Protein AF-A0A922HRQ8-F1 (afdb_monomer_lite)

Structure (mmCIF, N/CA/C/O backbone):
data_AF-A0A922HRQ8-F1
#
_entry.id   AF-A0A922HRQ8-F1
#
loop_
_atom_site.group_PDB
_atom_site.id
_atom_site.type_symbol
_atom_site.label_atom_id
_atom_site.label_alt_id
_atom_site.label_comp_id
_atom_site.label_asym_id
_atom_site.label_entity_id
_atom_site.label_seq_id
_atom_site.pdbx_PDB_ins_code
_atom_site.Cartn_x
_atom_site.Cartn_y
_atom_site.Cartn_z
_atom_site.occupancy
_atom_site.B_iso_or_equiv
_atom_site.auth_seq_id
_atom_site.auth_comp_id
_atom_site.auth_asym_id
_atom_site.auth_atom_id
_atom_site.pdbx_PDB_model_num
ATOM 1 N N . MET A 1 1 ? 26.103 -4.245 -7.113 1.00 35.62 1 MET A N 1
ATOM 2 C CA . MET A 1 1 ? 25.474 -4.412 -5.785 1.00 35.62 1 MET A CA 1
ATOM 3 C C . MET A 1 1 ? 24.364 -5.436 -5.891 1.00 35.62 1 MET A C 1
ATOM 5 O O . MET A 1 1 ? 23.377 -5.202 -6.577 1.00 35.62 1 MET A O 1
ATOM 9 N N . THR A 1 2 ? 24.599 -6.601 -5.305 1.00 35.34 2 THR A N 1
ATOM 10 C CA . THR A 1 2 ? 23.747 -7.790 -5.355 1.00 35.34 2 THR A CA 1
ATOM 11 C C . THR A 1 2 ? 22.536 -7.598 -4.437 1.00 35.34 2 THR A C 1
ATOM 13 O O . THR A 1 2 ? 22.662 -7.021 -3.360 1.00 35.34 2 THR A O 1
ATOM 16 N N . TYR A 1 3 ? 21.356 -8.037 -4.872 1.00 50.25 3 TYR A N 1
ATOM 17 C CA . TYR A 1 3 ? 20.099 -7.965 -4.121 1.00 50.25 3 TYR A CA 1
ATOM 18 C C . TYR A 1 3 ? 20.108 -9.011 -2.990 1.00 50.25 3 TYR A C 1
ATOM 20 O O . TYR A 1 3 ? 19.487 -10.060 -3.116 1.00 50.25 3 TYR A O 1
ATOM 28 N N . ILE A 1 4 ? 20.836 -8.720 -1.904 1.00 49.25 4 ILE A N 1
ATOM 29 C CA . ILE A 1 4 ? 21.135 -9.642 -0.785 1.00 49.25 4 ILE A CA 1
ATOM 30 C C . ILE A 1 4 ? 19.875 -10.317 -0.214 1.00 49.25 4 ILE A C 1
ATOM 32 O O . ILE A 1 4 ? 19.920 -11.474 0.187 1.00 49.25 4 ILE A O 1
ATOM 36 N N . ILE A 1 5 ? 18.736 -9.620 -0.196 1.00 50.91 5 ILE A N 1
ATOM 37 C CA . ILE A 1 5 ? 17.497 -10.143 0.400 1.00 50.91 5 ILE A CA 1
ATOM 38 C C . ILE A 1 5 ? 16.882 -11.252 -0.468 1.00 50.91 5 ILE A C 1
ATOM 40 O O . ILE A 1 5 ? 16.512 -12.296 0.059 1.00 50.91 5 ILE A O 1
ATOM 44 N N . LEU A 1 6 ? 16.842 -11.073 -1.796 1.00 55.53 6 LEU A N 1
ATOM 45 C CA . LEU A 1 6 ? 16.234 -12.058 -2.695 1.00 55.53 6 LEU A CA 1
ATOM 46 C C . LEU A 1 6 ? 17.122 -13.299 -2.834 1.00 55.53 6 LEU A C 1
ATOM 48 O O . LEU A 1 6 ? 16.604 -14.409 -2.828 1.00 55.53 6 LEU A O 1
ATOM 52 N N . SER A 1 7 ? 18.447 -13.115 -2.939 1.00 59.50 7 SER A N 1
ATOM 53 C CA . SER A 1 7 ? 19.380 -14.245 -2.986 1.00 59.50 7 SER A CA 1
ATOM 54 C C . SER A 1 7 ? 19.262 -15.081 -1.719 1.00 59.50 7 SER A C 1
ATOM 56 O O . SER A 1 7 ? 19.005 -16.269 -1.816 1.00 59.50 7 SER A O 1
ATOM 58 N N . ASN A 1 8 ? 19.291 -14.453 -0.539 1.00 67.19 8 ASN A N 1
ATOM 59 C CA . ASN A 1 8 ? 19.219 -15.189 0.721 1.00 67.19 8 ASN A CA 1
ATOM 60 C C . ASN A 1 8 ? 17.881 -15.920 0.904 1.00 67.19 8 ASN A C 1
ATOM 62 O O . ASN A 1 8 ? 17.870 -17.049 1.384 1.00 67.19 8 ASN A O 1
ATOM 66 N N . GLU A 1 9 ? 16.754 -15.305 0.529 1.00 73.38 9 GLU A N 1
ATOM 67 C CA . GLU A 1 9 ? 15.438 -15.939 0.676 1.00 73.38 9 GLU A CA 1
ATOM 68 C C . GLU A 1 9 ? 15.231 -17.071 -0.344 1.00 73.38 9 GLU A C 1
ATOM 70 O O . GLU A 1 9 ? 14.741 -18.140 0.014 1.00 73.38 9 GLU A O 1
ATOM 75 N N . ILE A 1 10 ? 15.688 -16.902 -1.589 1.00 75.44 10 ILE A N 1
ATOM 76 C CA . ILE A 1 10 ? 15.664 -17.972 -2.600 1.00 75.44 10 ILE A CA 1
ATOM 77 C C . ILE A 1 10 ? 16.608 -19.108 -2.225 1.00 75.44 10 ILE A C 1
ATOM 79 O O . ILE A 1 10 ? 16.240 -20.270 -2.384 1.00 75.44 10 ILE A O 1
ATOM 83 N N . ASP A 1 11 ? 17.799 -18.795 -1.725 1.00 78.88 11 ASP A N 1
ATOM 84 C CA . ASP A 1 11 ? 18.761 -19.797 -1.283 1.00 78.88 11 ASP A CA 1
ATOM 85 C C . ASP A 1 11 ? 18.172 -20.602 -0.125 1.00 78.88 11 ASP A C 1
ATOM 87 O O . ASP A 1 11 ? 18.248 -21.829 -0.136 1.00 78.88 11 ASP A O 1
ATOM 91 N N . GLN A 1 12 ? 17.484 -19.957 0.823 1.00 81.44 12 GLN A N 1
ATOM 92 C CA . GLN A 1 12 ? 16.773 -20.651 1.900 1.00 81.44 12 GLN A CA 1
ATOM 93 C C . GLN A 1 12 ? 15.634 -21.537 1.382 1.00 81.44 12 GLN A C 1
ATOM 95 O O . GLN A 1 12 ? 15.524 -22.681 1.819 1.00 81.44 12 GLN A O 1
ATOM 100 N N . ILE A 1 13 ? 14.841 -21.070 0.413 1.00 82.50 13 ILE A N 1
ATOM 101 C CA . ILE A 1 13 ? 13.776 -21.873 -0.214 1.00 82.50 13 ILE A CA 1
ATOM 102 C C . ILE A 1 13 ? 14.359 -23.080 -0.968 1.00 82.50 13 ILE A C 1
ATOM 104 O O . ILE A 1 13 ? 13.821 -24.183 -0.886 1.00 82.50 13 ILE A O 1
ATOM 108 N N . LYS A 1 14 ? 15.470 -22.899 -1.692 1.00 80.69 14 LYS A N 1
ATOM 109 C CA . LYS A 1 14 ? 16.120 -23.968 -2.467 1.00 80.69 14 LYS A CA 1
ATOM 110 C C . LYS A 1 14 ? 16.814 -25.000 -1.579 1.00 80.69 14 LYS A C 1
ATOM 112 O O . LYS A 1 14 ? 16.805 -26.184 -1.905 1.00 80.69 14 LYS A O 1
ATOM 117 N N . THR A 1 15 ? 17.434 -24.562 -0.484 1.00 85.44 15 THR A N 1
ATOM 118 C CA . THR A 1 15 ? 18.263 -25.423 0.377 1.00 85.44 15 THR A CA 1
ATOM 119 C C . THR A 1 15 ? 17.481 -26.085 1.508 1.00 85.44 15 THR A C 1
ATOM 121 O O . THR A 1 15 ? 17.842 -27.182 1.929 1.00 85.44 15 THR A O 1
ATOM 124 N N . ASN A 1 16 ? 16.395 -25.472 1.987 1.00 84.62 16 ASN A N 1
ATOM 125 C CA . ASN A 1 16 ? 15.622 -25.974 3.118 1.00 84.62 16 ASN A CA 1
ATOM 126 C C . ASN A 1 16 ? 14.142 -26.168 2.754 1.00 84.62 16 ASN A C 1
ATOM 128 O O . ASN A 1 16 ? 13.349 -25.230 2.773 1.00 84.62 16 ASN A O 1
ATOM 132 N N . LYS A 1 17 ? 13.738 -27.428 2.537 1.00 77.94 17 LYS A N 1
ATOM 133 C CA . LYS A 1 17 ? 12.347 -27.811 2.218 1.00 77.94 17 LYS A CA 1
ATOM 134 C C . LYS A 1 17 ? 11.321 -27.467 3.309 1.00 77.94 17 LYS A C 1
ATOM 136 O O . LYS A 1 17 ? 10.128 -27.480 3.033 1.00 77.94 17 LYS A O 1
ATOM 141 N N . GLN A 1 18 ? 11.758 -27.212 4.543 1.00 83.06 18 GLN A N 1
ATOM 142 C CA . GLN A 1 18 ? 10.882 -26.817 5.653 1.00 83.06 18 GLN A CA 1
ATOM 143 C C . GLN A 1 18 ? 10.828 -25.298 5.857 1.00 83.06 18 GLN A C 1
ATOM 145 O O . GLN A 1 18 ? 10.071 -24.822 6.706 1.00 83.06 18 GLN A O 1
ATOM 150 N N . TYR A 1 19 ? 11.621 -24.530 5.106 1.00 82.38 19 TYR A N 1
ATOM 151 C CA . TYR A 1 19 ? 11.622 -23.082 5.210 1.00 82.38 19 TYR A CA 1
ATOM 152 C C . TYR A 1 19 ? 10.271 -22.513 4.773 1.00 82.38 19 TYR A C 1
ATOM 154 O O . TYR A 1 19 ? 9.808 -22.735 3.657 1.00 82.38 19 TYR A O 1
ATOM 162 N N . LYS A 1 20 ? 9.640 -21.749 5.667 1.00 81.19 20 LYS A N 1
ATOM 163 C CA . LYS A 1 20 ? 8.420 -20.999 5.372 1.00 81.19 20 LYS A CA 1
ATOM 164 C C . LYS A 1 20 ? 8.784 -19.530 5.250 1.00 81.19 20 LYS A C 1
ATOM 166 O O . LYS A 1 20 ? 9.091 -18.894 6.258 1.00 81.19 20 LYS A O 1
ATOM 171 N N . SER A 1 21 ? 8.721 -19.000 4.030 1.00 81.50 21 SER A N 1
ATOM 172 C CA . SER A 1 21 ? 8.959 -17.579 3.795 1.00 81.50 21 SER A CA 1
ATOM 173 C C . SER A 1 21 ? 8.006 -16.735 4.652 1.00 81.50 21 SER A C 1
ATOM 175 O O . SER A 1 21 ? 6.788 -16.966 4.636 1.00 81.50 21 SER A O 1
ATOM 177 N N . PRO A 1 22 ? 8.516 -15.711 5.357 1.00 79.44 22 PRO A N 1
ATOM 178 C CA . PRO A 1 22 ? 7.680 -14.773 6.099 1.00 79.44 22 PRO A CA 1
ATOM 179 C C . PRO A 1 22 ? 6.711 -13.983 5.205 1.00 79.44 22 PRO A C 1
ATOM 181 O O . PRO A 1 22 ? 5.768 -13.377 5.708 1.00 79.44 22 PRO A O 1
ATOM 184 N N . PHE A 1 23 ? 6.917 -13.999 3.888 1.00 81.19 23 PHE A N 1
ATOM 185 C CA . PHE A 1 23 ? 6.111 -13.279 2.908 1.00 81.19 23 PHE A CA 1
ATOM 186 C C . PHE A 1 23 ? 5.248 -14.189 2.029 1.00 81.19 23 PHE A C 1
ATOM 188 O O . PHE A 1 23 ? 4.575 -13.694 1.124 1.00 81.19 23 PHE A O 1
ATOM 195 N N . GLY A 1 24 ? 5.243 -15.497 2.303 1.00 79.38 24 GLY A N 1
ATOM 196 C CA . GLY A 1 24 ? 4.478 -16.480 1.533 1.00 79.38 24 GLY A CA 1
ATOM 197 C C . GLY A 1 24 ? 5.100 -16.827 0.178 1.00 79.38 24 GLY A C 1
ATOM 198 O O . GLY A 1 24 ? 4.380 -17.207 -0.737 1.00 79.38 24 GLY A O 1
ATOM 199 N N . ILE A 1 25 ? 6.416 -16.663 0.024 1.00 81.69 25 ILE A N 1
ATOM 200 C CA . ILE A 1 25 ? 7.145 -17.119 -1.164 1.00 81.69 25 ILE A CA 1
ATOM 201 C C . ILE A 1 25 ? 7.440 -18.612 -1.008 1.00 81.69 25 ILE A C 1
ATOM 203 O O . ILE A 1 25 ? 8.157 -19.016 -0.096 1.00 81.69 25 ILE A O 1
ATOM 207 N N . GLU A 1 26 ? 6.877 -19.427 -1.895 1.00 82.56 26 GLU A N 1
ATOM 208 C CA . GLU A 1 26 ? 6.983 -20.892 -1.818 1.00 82.56 26 GLU A CA 1
ATOM 209 C C . GLU A 1 26 ? 7.986 -21.474 -2.818 1.00 82.56 26 GLU A C 1
ATOM 211 O O . GLU A 1 26 ? 8.538 -22.547 -2.592 1.00 82.56 26 GLU A O 1
ATOM 216 N N . PHE A 1 27 ? 8.243 -20.770 -3.920 1.00 80.94 27 PHE A N 1
ATOM 217 C CA . PHE A 1 27 ? 9.102 -21.249 -4.994 1.00 80.94 27 PHE A CA 1
ATOM 218 C C . PHE A 1 27 ? 9.912 -20.110 -5.624 1.00 80.94 27 PHE A C 1
ATOM 220 O O . PHE A 1 27 ? 9.464 -18.958 -5.649 1.00 80.94 27 PHE A O 1
ATOM 227 N N . PRO A 1 28 ? 11.115 -20.414 -6.145 1.00 78.50 28 PRO A N 1
ATOM 228 C CA . PRO A 1 28 ? 11.889 -19.466 -6.931 1.00 78.50 28 PRO A CA 1
ATOM 229 C C . PRO A 1 28 ? 11.133 -19.052 -8.200 1.00 78.50 28 PRO A C 1
ATOM 231 O O . PRO A 1 28 ? 10.380 -19.828 -8.785 1.00 78.50 28 PRO A O 1
ATOM 234 N N . SER A 1 29 ? 11.355 -17.816 -8.648 1.00 77.12 29 SER A N 1
ATOM 235 C CA . SER A 1 29 ? 10.775 -17.333 -9.902 1.00 77.12 29 SER A CA 1
ATOM 236 C C . SER A 1 29 ? 11.374 -18.076 -11.109 1.00 77.12 29 SER A C 1
ATOM 238 O O . SER A 1 29 ? 12.602 -18.148 -11.193 1.00 77.12 29 SER A O 1
ATOM 240 N N . PRO A 1 30 ? 10.565 -18.519 -12.094 1.00 77.75 30 PRO A N 1
ATOM 241 C CA . PRO A 1 30 ? 11.073 -19.124 -13.332 1.00 77.75 30 PRO A CA 1
ATOM 242 C C . PRO A 1 30 ? 12.014 -18.206 -14.130 1.00 77.75 30 PRO A C 1
ATOM 244 O O . PRO A 1 30 ? 12.866 -18.672 -14.877 1.00 77.75 30 PRO A O 1
ATOM 247 N N . PHE A 1 31 ? 11.906 -16.884 -13.952 1.00 74.56 31 PHE A N 1
ATOM 248 C CA . PHE A 1 31 ? 12.791 -15.916 -14.608 1.00 74.56 31 PHE A CA 1
ATOM 249 C C . PHE A 1 31 ? 14.254 -16.021 -14.156 1.00 74.56 31 PHE A C 1
ATOM 251 O O . PHE A 1 31 ? 15.143 -15.551 -14.865 1.00 74.56 31 PHE A O 1
ATOM 258 N N . LEU A 1 32 ? 14.517 -16.645 -13.002 1.00 74.38 32 LEU A N 1
ATOM 259 C CA . LEU A 1 32 ? 15.879 -16.884 -12.525 1.00 74.38 32 LEU A CA 1
ATOM 260 C C . LEU A 1 32 ? 16.625 -17.862 -13.435 1.00 74.38 32 LEU A C 1
ATOM 262 O O . LEU A 1 32 ? 17.806 -17.649 -13.694 1.00 74.38 32 LEU A O 1
ATOM 266 N N . ASP A 1 33 ? 15.931 -18.873 -13.961 1.00 76.25 33 ASP A N 1
ATOM 267 C CA . ASP A 1 33 ? 16.514 -19.871 -14.867 1.00 76.25 33 ASP A CA 1
ATOM 268 C C . ASP A 1 33 ? 16.867 -19.255 -16.230 1.00 76.25 33 ASP A C 1
ATOM 270 O O . ASP A 1 33 ? 17.769 -19.718 -16.920 1.00 76.25 33 ASP A O 1
ATOM 274 N N . LEU A 1 34 ? 16.207 -18.147 -16.585 1.00 78.06 34 LEU A N 1
ATOM 275 C CA . LEU A 1 34 ? 16.490 -17.354 -17.783 1.00 78.06 34 LEU A CA 1
ATOM 276 C C . LEU A 1 34 ? 17.629 -16.338 -17.583 1.00 78.06 34 LEU A C 1
ATOM 278 O O . LEU A 1 34 ? 17.903 -15.540 -18.476 1.00 78.06 34 LEU A O 1
ATOM 282 N N . GLY A 1 35 ? 18.257 -16.293 -16.401 1.00 72.75 35 GLY A N 1
ATOM 283 C CA . GLY A 1 35 ? 19.261 -15.276 -16.062 1.00 72.75 35 GLY A CA 1
ATOM 284 C C . GLY A 1 35 ? 18.698 -13.848 -16.019 1.00 72.75 35 GLY A C 1
ATOM 285 O O . GLY A 1 35 ? 19.452 -12.873 -16.009 1.00 72.75 35 GLY A O 1
ATOM 286 N N . MET A 1 36 ? 17.369 -13.702 -15.997 1.00 69.75 36 MET A N 1
ATOM 287 C CA . MET A 1 36 ? 16.696 -12.413 -16.040 1.00 69.75 36 MET A CA 1
ATOM 288 C C . MET A 1 36 ? 16.486 -11.867 -14.631 1.00 69.75 36 MET A C 1
ATOM 290 O O . MET A 1 36 ? 15.878 -12.493 -13.763 1.00 69.75 36 MET A O 1
ATOM 294 N N . ASN A 1 37 ? 16.941 -10.635 -14.405 1.00 69.19 37 ASN A N 1
ATOM 295 C CA . ASN A 1 37 ? 16.664 -9.940 -13.157 1.00 69.19 37 ASN A CA 1
ATOM 296 C C . ASN A 1 37 ? 15.291 -9.261 -13.229 1.00 69.19 37 ASN A C 1
ATOM 298 O O . ASN A 1 37 ? 15.168 -8.187 -13.818 1.00 69.19 37 ASN A O 1
ATOM 302 N N . ILE A 1 38 ? 14.289 -9.855 -12.574 1.00 69.44 38 ILE A N 1
ATOM 303 C CA . ILE A 1 38 ? 12.900 -9.364 -12.549 1.00 69.44 38 ILE A CA 1
ATOM 304 C C . ILE A 1 38 ? 12.758 -7.903 -12.099 1.00 69.44 38 ILE A C 1
ATOM 306 O O . ILE A 1 38 ? 11.877 -7.196 -12.575 1.00 69.44 38 ILE A O 1
ATOM 310 N N . PHE A 1 39 ? 13.668 -7.413 -11.256 1.00 68.50 39 PHE A N 1
ATOM 311 C CA . PHE A 1 39 ? 13.666 -6.036 -10.755 1.00 68.50 39 PHE A CA 1
ATOM 312 C C . PHE A 1 39 ? 14.160 -5.010 -11.781 1.00 68.50 39 PHE A C 1
ATOM 314 O O . PHE A 1 39 ? 13.995 -3.804 -11.593 1.00 68.50 39 PHE A O 1
ATOM 321 N N . LYS A 1 40 ? 14.778 -5.484 -12.866 1.00 70.38 40 LYS A N 1
ATOM 322 C CA . LYS A 1 40 ? 15.309 -4.661 -13.957 1.00 70.38 40 LYS A CA 1
ATOM 323 C C . LYS A 1 40 ? 14.469 -4.729 -15.234 1.00 70.38 40 LYS A C 1
ATOM 325 O O . LYS A 1 40 ? 14.741 -3.961 -16.148 1.00 70.38 40 LYS A O 1
ATOM 330 N N . ILE A 1 41 ? 13.486 -5.632 -15.316 1.00 72.44 41 ILE A N 1
ATOM 331 C CA . ILE A 1 41 ? 12.631 -5.782 -16.509 1.00 72.44 41 ILE A CA 1
ATOM 332 C C . ILE A 1 41 ? 11.673 -4.595 -16.627 1.00 72.44 41 ILE A C 1
ATOM 334 O O . ILE A 1 41 ? 11.466 -4.056 -17.711 1.00 72.44 41 ILE A O 1
ATOM 338 N N . SER A 1 42 ? 11.090 -4.185 -15.504 1.00 73.94 42 SER A N 1
ATOM 339 C CA . SER A 1 42 ? 10.155 -3.070 -15.438 1.00 73.94 42 SER A CA 1
ATOM 340 C C . SER A 1 42 ? 10.343 -2.294 -14.141 1.00 73.94 42 SER A C 1
ATOM 342 O O . SER A 1 42 ? 10.671 -2.894 -13.111 1.00 73.94 42 SER A O 1
ATOM 344 N N . PRO A 1 43 ? 10.110 -0.973 -14.156 1.00 79.62 43 PRO A N 1
ATOM 345 C CA . PRO A 1 43 ? 10.154 -0.196 -12.934 1.00 79.62 43 PRO A CA 1
ATOM 346 C C . PRO A 1 43 ? 9.036 -0.623 -11.970 1.00 79.62 43 PRO A C 1
ATOM 348 O O . PRO A 1 43 ? 7.990 -1.108 -12.413 1.00 79.62 43 PRO A O 1
ATOM 351 N N . PRO A 1 44 ? 9.248 -0.455 -10.654 1.00 83.81 44 PRO A N 1
ATOM 352 C CA . PRO A 1 44 ? 8.240 -0.760 -9.648 1.00 83.81 44 PRO A CA 1
ATOM 353 C C . PRO A 1 44 ? 7.027 0.161 -9.789 1.00 83.81 44 PRO A C 1
ATOM 355 O O . PRO A 1 44 ? 7.145 1.311 -10.222 1.00 83.81 44 PRO A O 1
ATOM 358 N N . ASP A 1 45 ? 5.869 -0.323 -9.349 1.00 87.62 45 ASP A N 1
ATOM 359 C CA . ASP A 1 45 ? 4.638 0.452 -9.360 1.00 87.62 45 ASP A CA 1
ATOM 360 C C . ASP A 1 45 ? 4.079 0.574 -7.952 1.00 87.62 45 ASP A C 1
ATOM 362 O O . ASP A 1 45 ? 3.338 -0.280 -7.475 1.00 87.62 45 ASP A O 1
ATOM 366 N N . ILE A 1 46 ? 4.372 1.703 -7.311 1.00 86.44 46 ILE A N 1
ATOM 367 C CA . ILE A 1 46 ? 3.919 2.015 -5.950 1.00 86.44 46 ILE A CA 1
ATOM 368 C C . ILE A 1 46 ? 2.403 1.845 -5.795 1.00 86.44 46 ILE A C 1
ATOM 370 O O . ILE A 1 46 ? 1.926 1.460 -4.725 1.00 86.44 46 ILE A O 1
ATOM 374 N N . PHE A 1 47 ? 1.628 2.125 -6.845 1.00 85.56 47 PHE A N 1
ATOM 375 C CA . PHE A 1 47 ? 0.182 1.979 -6.774 1.00 85.56 47 PHE A CA 1
ATOM 376 C C . PHE A 1 47 ? -0.212 0.505 -6.622 1.00 85.56 47 PHE A C 1
ATOM 378 O O . PHE A 1 47 ? -0.886 0.151 -5.655 1.00 85.56 47 PHE A O 1
ATOM 385 N N . HIS A 1 48 ? 0.275 -0.376 -7.491 1.00 87.69 48 HIS A N 1
ATOM 386 C CA . HIS A 1 48 ? -0.036 -1.799 -7.389 1.00 87.69 48 HIS A CA 1
ATOM 387 C C . HIS A 1 48 ? 0.700 -2.499 -6.247 1.00 87.69 48 HIS A C 1
ATOM 389 O O . HIS A 1 48 ? 0.162 -3.424 -5.642 1.00 87.69 48 HIS A O 1
ATOM 395 N N . ASP A 1 49 ? 1.946 -2.134 -5.977 1.00 90.62 49 ASP A N 1
ATOM 396 C CA . ASP A 1 49 ? 2.790 -2.798 -4.985 1.00 90.62 49 ASP A CA 1
ATOM 397 C C . ASP A 1 49 ? 2.363 -2.441 -3.573 1.00 90.62 49 ASP A C 1
ATOM 399 O O . ASP A 1 49 ? 2.176 -3.326 -2.745 1.00 90.62 49 ASP A O 1
ATOM 403 N N . PHE A 1 50 ? 2.156 -1.152 -3.307 1.00 91.06 50 PHE A N 1
ATOM 404 C CA . PHE A 1 50 ? 1.814 -0.681 -1.977 1.00 91.06 50 PHE A CA 1
ATOM 405 C C . PHE A 1 50 ? 0.306 -0.471 -1.814 1.00 91.06 50 PHE A C 1
ATOM 407 O O . PHE A 1 50 ? -0.310 -1.116 -0.964 1.00 91.06 50 PHE A O 1
ATOM 414 N N . LEU A 1 51 ? -0.300 0.417 -2.613 1.00 89.00 51 LEU A N 1
ATOM 415 C CA . LEU A 1 51 ? -1.672 0.896 -2.372 1.00 89.00 51 LEU A CA 1
ATOM 416 C C . LEU A 1 51 ? -2.733 -0.190 -2.565 1.00 89.00 51 LEU A C 1
ATOM 418 O O . LEU A 1 51 ? -3.656 -0.293 -1.759 1.00 89.00 51 LEU A O 1
ATOM 422 N N . GLU A 1 52 ? -2.601 -1.002 -3.607 1.00 89.62 52 GLU A N 1
ATOM 423 C CA . GLU A 1 52 ? -3.467 -2.164 -3.838 1.00 89.62 52 GLU A CA 1
ATOM 424 C C . GLU A 1 52 ? -2.903 -3.443 -3.225 1.00 89.62 52 GLU A C 1
ATOM 426 O O . GLU A 1 52 ? -3.655 -4.355 -2.893 1.00 89.62 52 GLU A O 1
ATOM 431 N N . GLY A 1 53 ? -1.582 -3.507 -3.075 1.00 90.56 53 GLY A N 1
ATOM 432 C CA . GLY A 1 53 ? -0.881 -4.741 -2.765 1.00 90.56 53 GLY A CA 1
ATOM 433 C C . GLY A 1 53 ? -0.701 -5.069 -1.292 1.00 90.56 53 GLY A C 1
ATOM 434 O O . GLY A 1 53 ? -0.769 -6.239 -0.930 1.00 90.56 53 GLY A O 1
ATOM 435 N N . VAL A 1 54 ? -0.425 -4.063 -0.460 1.00 93.94 54 VAL A N 1
ATOM 436 C CA . VAL A 1 54 ? -0.036 -4.269 0.949 1.00 93.94 54 VAL A CA 1
ATOM 437 C C . VAL A 1 54 ? -0.907 -3.470 1.900 1.00 93.94 54 VAL A C 1
ATOM 439 O O . VAL A 1 54 ? -1.333 -3.972 2.940 1.00 93.94 54 VAL A O 1
ATOM 442 N N . LEU A 1 55 ? -1.211 -2.226 1.540 1.00 94.31 55 LEU A N 1
ATOM 443 C CA . LEU A 1 55 ? -2.009 -1.335 2.365 1.00 94.31 55 LEU A CA 1
ATOM 444 C C . LEU A 1 55 ? -3.367 -1.925 2.788 1.00 94.31 55 LEU A C 1
ATOM 446 O O . LEU A 1 55 ? -3.733 -1.716 3.945 1.00 94.31 55 LEU A O 1
ATOM 450 N N . PRO A 1 56 ? -4.121 -2.652 1.936 1.00 94.12 56 PRO A N 1
ATOM 451 C CA . PRO A 1 56 ? -5.393 -3.229 2.355 1.00 94.12 56 PRO A CA 1
ATOM 452 C C . PRO A 1 56 ? -5.260 -4.166 3.557 1.00 94.12 56 PRO A C 1
ATOM 454 O O . PRO A 1 56 ? -6.067 -4.069 4.479 1.00 94.12 56 PRO A O 1
ATOM 457 N N . ASP A 1 57 ? -4.231 -5.016 3.583 1.00 94.38 57 ASP A N 1
ATOM 458 C CA . ASP A 1 57 ? -4.012 -5.946 4.693 1.00 94.38 57 ASP A CA 1
ATOM 459 C C . ASP A 1 57 ? -3.500 -5.216 5.934 1.00 94.38 57 ASP A C 1
ATOM 461 O O . ASP A 1 57 ? -3.939 -5.507 7.041 1.00 94.38 57 ASP A O 1
ATOM 465 N N . VAL A 1 58 ? -2.631 -4.214 5.763 1.00 95.94 58 VAL A N 1
ATOM 466 C CA . VAL A 1 58 ? -2.178 -3.362 6.875 1.00 95.94 58 VAL A CA 1
ATOM 467 C C . VAL A 1 58 ? -3.365 -2.681 7.552 1.00 95.94 58 VAL A C 1
ATOM 469 O O . VAL A 1 58 ? -3.498 -2.729 8.774 1.00 95.94 58 VAL A O 1
ATOM 472 N N . VAL A 1 59 ? -4.245 -2.063 6.763 1.00 95.12 59 VAL A N 1
ATOM 473 C CA . VAL A 1 59 ? -5.462 -1.409 7.256 1.00 95.12 59 VAL A CA 1
ATOM 474 C C . VAL A 1 59 ? -6.346 -2.408 7.997 1.00 95.12 59 VAL A C 1
ATOM 476 O O . VAL A 1 59 ? -6.841 -2.098 9.081 1.00 95.12 59 VAL A O 1
ATOM 479 N N . GLN A 1 60 ? -6.502 -3.610 7.443 1.00 93.12 60 GLN A N 1
ATOM 480 C CA . GLN A 1 60 ? -7.295 -4.671 8.048 1.00 93.12 60 GLN A CA 1
ATOM 481 C C . GLN A 1 60 ? -6.720 -5.123 9.397 1.00 93.12 60 GLN A C 1
ATOM 483 O O . GLN A 1 60 ? -7.448 -5.193 10.388 1.00 93.12 60 GLN A O 1
ATOM 488 N N . VAL A 1 61 ? -5.410 -5.367 9.462 1.00 95.06 61 VAL A N 1
ATOM 489 C CA . VAL A 1 61 ? -4.716 -5.794 10.682 1.00 95.06 61 VAL A CA 1
ATOM 490 C C . VAL A 1 61 ? -4.771 -4.714 11.758 1.00 95.06 61 VAL A C 1
ATOM 492 O O . VAL A 1 61 ? -5.058 -5.027 12.914 1.00 95.06 61 VAL A O 1
ATOM 495 N N . ILE A 1 62 ? -4.566 -3.442 11.402 1.00 95.69 62 ILE A N 1
ATOM 496 C CA . ILE A 1 62 ? -4.693 -2.324 12.348 1.00 95.69 62 ILE A CA 1
ATOM 497 C C . ILE A 1 62 ? -6.121 -2.241 12.887 1.00 95.69 62 ILE A C 1
ATOM 499 O O . ILE A 1 62 ? -6.313 -2.125 14.098 1.00 95.69 62 ILE A O 1
ATOM 503 N N . ALA A 1 63 ? -7.133 -2.339 12.024 1.00 93.19 63 ALA A N 1
ATOM 504 C CA . ALA A 1 63 ? -8.526 -2.305 12.454 1.00 93.19 63 ALA A CA 1
ATOM 505 C C . ALA A 1 63 ? -8.847 -3.450 13.431 1.00 93.19 63 ALA A C 1
ATOM 507 O O . ALA A 1 63 ? -9.481 -3.212 14.454 1.00 93.19 63 ALA A O 1
ATOM 508 N N . GLN A 1 64 ? -8.358 -4.664 13.168 1.00 92.44 64 GLN A N 1
ATOM 509 C CA . GLN A 1 64 ? -8.632 -5.842 13.998 1.00 92.44 64 GLN A CA 1
ATOM 510 C C . GLN A 1 64 ? -7.857 -5.851 15.322 1.00 92.44 64 GLN A C 1
ATOM 512 O O . GLN A 1 64 ? -8.429 -6.168 16.363 1.00 92.44 64 GLN A O 1
ATOM 517 N N . LYS A 1 65 ? -6.568 -5.489 15.308 1.00 94.12 65 LYS A N 1
ATOM 518 C CA . LYS A 1 65 ? -5.685 -5.556 16.489 1.00 94.12 65 LYS A CA 1
ATOM 519 C C . LYS A 1 65 ? -5.711 -4.298 17.365 1.00 94.12 65 LYS A C 1
ATOM 521 O O . LYS A 1 65 ? -5.116 -4.291 18.436 1.00 94.12 65 LYS A O 1
ATOM 526 N N . SER A 1 66 ? -6.393 -3.234 16.945 1.00 92.12 66 SER A N 1
ATOM 527 C CA . SER A 1 66 ? -6.493 -1.984 17.718 1.00 92.12 66 SER A CA 1
ATOM 528 C C . SER A 1 66 ? -7.519 -2.011 18.855 1.00 92.12 66 SER A C 1
ATOM 530 O O . SER A 1 66 ? -7.590 -1.055 19.623 1.00 92.12 66 SER A O 1
ATOM 532 N N . GLY A 1 67 ? -8.342 -3.061 18.965 1.00 88.81 67 GLY A N 1
ATOM 533 C CA . GLY A 1 67 ? -9.419 -3.131 19.964 1.00 88.81 67 GLY A CA 1
ATOM 534 C C . GLY A 1 67 ? -10.616 -2.217 19.661 1.00 88.81 67 GLY A C 1
ATOM 535 O O . GLY A 1 67 ? -11.497 -2.034 20.505 1.00 88.81 67 GLY A O 1
ATOM 536 N N . ILE A 1 68 ? -10.679 -1.645 18.454 1.00 90.94 68 ILE A N 1
ATOM 537 C CA . ILE A 1 68 ? -11.783 -0.796 18.010 1.00 90.94 68 ILE A CA 1
ATOM 538 C C . ILE A 1 68 ? -13.088 -1.602 17.929 1.00 90.94 68 ILE A C 1
ATOM 540 O O . ILE A 1 68 ? -13.140 -2.706 17.395 1.00 90.94 68 ILE A O 1
ATOM 544 N N . ARG A 1 69 ? -14.206 -1.005 18.358 1.00 91.44 69 ARG A N 1
ATOM 545 C CA . ARG A 1 69 ? -15.548 -1.564 18.116 1.00 91.44 69 ARG A CA 1
ATOM 546 C C . ARG A 1 69 ? -16.118 -1.069 16.787 1.00 91.44 69 ARG A C 1
ATOM 548 O O . ARG A 1 69 ? -16.163 0.135 16.546 1.00 91.44 69 ARG A O 1
ATOM 555 N N . LYS A 1 70 ? -16.696 -1.972 15.984 1.00 93.06 70 LYS A N 1
ATOM 556 C CA . LYS A 1 70 ? -17.311 -1.652 14.675 1.00 93.06 70 LYS A CA 1
ATOM 557 C C . LYS A 1 70 ? -18.285 -0.474 14.715 1.00 93.06 70 LYS A C 1
ATOM 559 O O . LYS A 1 70 ? -18.188 0.427 13.888 1.00 93.06 70 LYS A O 1
ATOM 564 N N . LYS A 1 71 ? -19.222 -0.471 15.672 1.00 92.19 71 LYS A N 1
ATOM 565 C CA . LYS A 1 71 ? -20.217 0.611 15.807 1.00 92.19 71 LYS A CA 1
ATOM 566 C C . LYS A 1 71 ? -19.549 1.971 16.040 1.00 92.19 71 LYS A C 1
ATOM 568 O O . LYS A 1 71 ? -19.972 2.959 15.449 1.00 92.19 71 LYS A O 1
ATOM 573 N N . ASN A 1 72 ? -18.494 1.997 16.858 1.00 93.62 72 ASN A N 1
ATOM 574 C CA . ASN A 1 72 ? -17.727 3.207 17.143 1.00 93.62 72 ASN A CA 1
ATOM 575 C C . ASN A 1 72 ? -17.011 3.695 15.875 1.00 93.62 72 ASN A C 1
ATOM 577 O O . ASN A 1 72 ? -17.214 4.834 15.466 1.00 93.62 72 ASN A O 1
ATOM 581 N N . LEU A 1 73 ? -16.310 2.794 15.176 1.00 94.75 73 LEU A N 1
ATOM 582 C CA . LEU A 1 73 ? -15.622 3.114 13.924 1.00 94.75 73 LEU A CA 1
ATOM 583 C C . LEU A 1 73 ? -16.555 3.719 12.873 1.00 94.75 73 LEU A C 1
ATOM 585 O O . LEU A 1 73 ? -16.255 4.771 12.319 1.00 94.75 73 LEU A O 1
ATOM 589 N N . ILE A 1 74 ? -17.708 3.088 12.630 1.00 94.81 74 ILE A N 1
ATOM 590 C CA . ILE A 1 74 ? -18.696 3.581 11.661 1.00 94.81 74 ILE A CA 1
ATOM 591 C C . ILE A 1 74 ? -19.203 4.971 12.058 1.00 94.81 74 ILE A C 1
ATOM 593 O O . ILE A 1 74 ? -19.348 5.837 11.196 1.00 94.81 74 ILE A O 1
ATOM 597 N N . SER A 1 75 ? -19.466 5.199 13.348 1.00 95.56 75 SER A N 1
ATOM 598 C CA . SER A 1 75 ? -19.910 6.504 13.843 1.00 95.56 75 SER A CA 1
ATOM 599 C C . SER A 1 75 ? -18.866 7.589 13.586 1.00 95.56 75 SER A C 1
ATOM 601 O O . SER A 1 75 ? -19.212 8.658 13.092 1.00 95.56 75 SER A O 1
ATOM 603 N N . ARG A 1 76 ? -17.589 7.313 13.872 1.00 95.38 76 ARG A N 1
ATOM 604 C CA . ARG A 1 76 ? -16.508 8.289 13.684 1.00 95.38 76 ARG A CA 1
ATOM 605 C C . ARG A 1 76 ? -16.193 8.548 12.213 1.00 95.38 76 ARG A C 1
ATOM 607 O O . ARG A 1 76 ? -16.002 9.695 11.829 1.00 95.38 76 ARG A O 1
ATOM 614 N N . ILE A 1 77 ? -16.245 7.522 11.357 1.00 94.81 77 ILE A N 1
ATOM 615 C CA . ILE A 1 77 ? -16.108 7.692 9.899 1.00 94.81 77 ILE A CA 1
ATOM 616 C C . ILE A 1 77 ? -17.151 8.685 9.363 1.00 94.81 77 ILE A C 1
ATOM 618 O O . ILE A 1 77 ? -16.819 9.517 8.523 1.00 94.81 77 ILE A O 1
ATOM 622 N N . LYS A 1 78 ? -18.396 8.645 9.859 1.00 94.19 78 LYS A N 1
ATOM 623 C CA . LYS A 1 78 ? -19.467 9.562 9.423 1.00 94.19 78 LYS A CA 1
ATOM 624 C C . LYS A 1 78 ? -19.245 11.022 9.828 1.00 94.19 78 LYS A C 1
ATOM 626 O O . LYS A 1 78 ? -19.800 11.904 9.185 1.00 94.19 78 LYS A O 1
ATOM 631 N N . GLN A 1 79 ? -18.470 11.276 10.880 1.00 92.88 79 GLN A N 1
ATOM 632 C CA . GLN A 1 79 ? -18.185 12.631 11.373 1.00 92.88 79 GLN A CA 1
ATOM 633 C C . GLN A 1 79 ? -17.095 13.334 10.558 1.00 92.88 79 GLN A C 1
ATOM 635 O O . GLN A 1 79 ? -16.906 14.542 10.665 1.00 92.88 79 GLN A O 1
ATOM 640 N N . ILE A 1 80 ? -16.383 12.576 9.731 1.00 92.38 80 ILE A N 1
ATOM 641 C CA . ILE A 1 80 ? -15.271 13.063 8.938 1.00 92.38 80 ILE A CA 1
ATOM 642 C C . ILE A 1 80 ? -15.737 13.428 7.524 1.00 92.38 80 ILE A C 1
ATOM 644 O O . ILE A 1 80 ? -16.445 12.670 6.864 1.00 92.38 80 ILE A O 1
ATOM 648 N N . LYS A 1 81 ? -15.288 14.583 7.019 1.00 92.56 81 LYS A N 1
ATOM 649 C CA . LYS A 1 81 ? -15.485 14.984 5.618 1.00 92.56 81 LYS A CA 1
ATOM 650 C C . LYS A 1 81 ? -14.432 14.337 4.721 1.00 92.56 81 LYS A C 1
ATOM 652 O O . LYS A 1 81 ? -13.276 14.745 4.771 1.00 92.56 81 LYS A O 1
ATOM 657 N N . TRP A 1 82 ? -14.829 13.382 3.886 1.00 91.25 82 TRP A N 1
ATOM 658 C CA . TRP A 1 82 ? -13.934 12.609 3.011 1.00 91.25 82 TRP A CA 1
ATOM 659 C C . TRP A 1 82 ? -13.713 13.261 1.644 1.00 91.25 82 TRP A C 1
ATOM 661 O O . TRP A 1 82 ? -14.652 13.797 1.057 1.00 91.25 82 TRP A O 1
ATOM 671 N N . VAL A 1 83 ? -12.495 13.156 1.107 1.00 91.31 83 VAL A N 1
ATOM 672 C CA . VAL A 1 8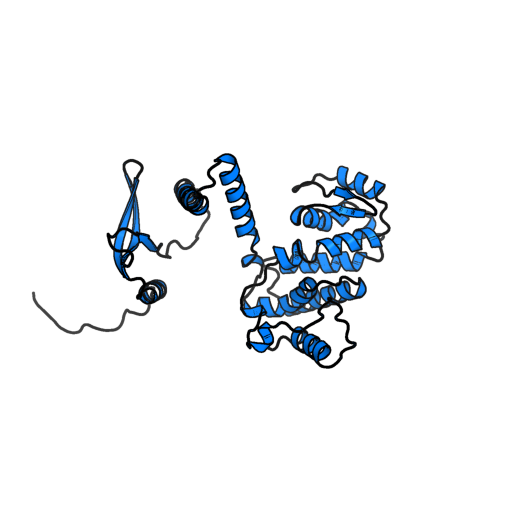3 ? -12.146 13.631 -0.244 1.00 91.31 83 VAL A CA 1
ATOM 673 C C . VAL A 1 83 ? -12.480 12.573 -1.296 1.00 91.31 83 VAL A C 1
ATOM 675 O O . VAL A 1 83 ? -13.097 12.883 -2.311 1.00 91.31 83 VAL A O 1
ATOM 678 N N . ASN A 1 84 ? -12.113 11.313 -1.051 1.00 88.38 84 ASN A N 1
ATOM 679 C CA . ASN A 1 84 ? -12.322 10.191 -1.977 1.00 88.38 84 ASN A CA 1
ATOM 680 C C . ASN A 1 84 ? -13.558 9.343 -1.621 1.00 88.38 84 ASN A C 1
ATOM 682 O O . ASN A 1 84 ? -13.778 8.267 -2.186 1.00 88.38 84 ASN A O 1
ATOM 686 N N . GLY A 1 85 ? -14.371 9.838 -0.686 1.00 91.38 85 GLY A N 1
ATOM 687 C CA . GLY A 1 85 ? -15.483 9.120 -0.073 1.00 91.38 85 GLY A CA 1
ATOM 688 C C . GLY A 1 85 ? -15.037 8.199 1.074 1.00 91.38 85 GLY A C 1
ATOM 689 O O . GLY A 1 85 ? -13.891 7.745 1.092 1.00 91.38 85 GLY A O 1
ATOM 690 N N . PRO A 1 86 ? -15.924 7.929 2.048 1.00 93.25 86 PRO A N 1
ATOM 691 C CA . PRO A 1 86 ? -15.618 7.047 3.168 1.00 93.25 86 PRO A CA 1
ATOM 692 C C . PRO A 1 86 ? -15.431 5.598 2.712 1.00 93.25 86 PRO A C 1
ATOM 694 O O . PRO A 1 86 ? -16.057 5.145 1.752 1.00 93.25 86 PRO A O 1
ATOM 697 N N . VAL A 1 87 ? -14.628 4.847 3.465 1.00 94.88 87 VAL A N 1
ATOM 698 C CA . VAL A 1 87 ? -14.632 3.379 3.405 1.00 94.88 87 VAL A CA 1
ATOM 699 C C . VAL A 1 87 ? -15.898 2.824 4.060 1.00 94.88 87 VAL A C 1
ATOM 701 O O . VAL A 1 87 ? -16.443 3.417 4.996 1.00 94.88 87 VAL A O 1
ATOM 704 N N . SER A 1 88 ? -16.358 1.663 3.600 1.00 94.38 88 SER A N 1
ATOM 705 C CA . SER A 1 88 ? -17.399 0.898 4.282 1.00 94.38 88 SER A CA 1
ATOM 706 C C . SER A 1 88 ? -16.775 -0.124 5.232 1.00 94.38 88 SER A C 1
ATOM 708 O O . SER A 1 88 ? -15.685 -0.639 4.995 1.00 94.38 88 SER A O 1
ATOM 710 N N . VAL A 1 89 ? -17.465 -0.398 6.341 1.00 94.06 89 VAL A N 1
ATOM 711 C CA . VAL A 1 89 ? -17.018 -1.363 7.354 1.00 94.06 89 VAL A CA 1
ATOM 712 C C . VAL A 1 89 ? -18.057 -2.468 7.469 1.00 94.06 89 VAL A C 1
ATOM 714 O O . VAL A 1 89 ? -19.149 -2.251 8.006 1.00 94.06 89 VAL A O 1
ATOM 717 N N . ILE A 1 90 ? -17.722 -3.659 6.987 1.00 90.19 90 ILE A N 1
ATOM 718 C CA . ILE A 1 90 ? -18.600 -4.834 7.033 1.00 90.19 90 ILE A CA 1
ATOM 719 C C . ILE A 1 90 ? -18.068 -5.871 8.026 1.00 90.19 90 ILE A C 1
ATOM 721 O O . ILE A 1 90 ? -17.023 -5.672 8.645 1.00 90.19 90 ILE A O 1
ATOM 725 N N . ASN A 1 91 ? -18.850 -6.930 8.270 1.00 85.44 91 ASN A N 1
ATOM 726 C CA . ASN A 1 91 ? -18.448 -8.079 9.094 1.00 85.44 91 ASN A CA 1
ATOM 727 C C . ASN A 1 91 ? -17.781 -7.670 10.425 1.00 85.44 91 ASN A C 1
ATOM 729 O O . ASN A 1 91 ? -18.259 -6.732 11.074 1.00 85.44 91 ASN A O 1
ATOM 733 N N . GLN A 1 92 ? -16.710 -8.354 10.830 1.00 82.25 92 GLN A N 1
ATOM 734 C CA . GLN A 1 92 ? -15.881 -8.068 12.005 1.00 82.25 92 GLN A CA 1
ATOM 735 C C . GLN A 1 92 ? -14.740 -7.092 11.645 1.00 82.25 92 GLN A C 1
ATOM 737 O O . GLN A 1 92 ? -13.571 -7.463 11.673 1.00 82.25 92 GLN A O 1
ATOM 742 N N . LEU A 1 93 ? -15.088 -5.842 11.306 1.00 88.75 93 LEU A N 1
ATOM 743 C CA . LEU A 1 93 ? -14.143 -4.763 10.944 1.00 88.75 93 LEU A CA 1
ATOM 744 C C . LEU A 1 93 ? -13.427 -4.961 9.604 1.00 88.75 93 LEU A C 1
ATOM 746 O O . LEU A 1 93 ? -12.285 -4.544 9.437 1.00 88.75 93 LEU A O 1
ATOM 750 N N . GLU A 1 94 ? -14.090 -5.582 8.640 1.00 91.81 94 GLU A N 1
ATOM 751 C CA . GLU A 1 94 ? -13.566 -5.652 7.282 1.00 91.81 94 GLU A CA 1
ATOM 752 C C . GLU A 1 94 ? -13.709 -4.288 6.595 1.00 91.81 94 GLU A C 1
ATOM 754 O O . GLU A 1 94 ? -14.820 -3.755 6.496 1.00 91.81 94 GLU A O 1
ATOM 759 N N . ILE A 1 95 ? -12.586 -3.707 6.161 1.00 93.56 95 ILE A N 1
ATOM 760 C CA . ILE A 1 95 ? -12.546 -2.377 5.541 1.00 93.56 95 ILE A CA 1
ATOM 761 C C . ILE A 1 95 ? -12.654 -2.502 4.017 1.00 93.56 95 ILE A C 1
ATOM 763 O O . ILE A 1 95 ? -11.715 -2.906 3.322 1.00 93.56 95 ILE A O 1
ATOM 767 N N . CYS A 1 96 ? -13.798 -2.094 3.478 1.00 92.75 96 CYS A N 1
ATOM 768 C CA . CYS A 1 96 ? -14.114 -2.152 2.058 1.00 92.75 96 CYS A CA 1
ATOM 769 C C . CYS A 1 96 ? -14.020 -0.764 1.409 1.00 92.75 96 CYS A C 1
ATOM 771 O O . CYS A 1 96 ? -14.418 0.255 1.971 1.00 92.75 96 CYS A O 1
ATOM 773 N N . GLY A 1 97 ? -13.475 -0.725 0.196 1.00 91.38 97 GLY A N 1
ATOM 774 C CA . GLY A 1 97 ? -13.236 0.506 -0.552 1.00 91.38 97 GLY A CA 1
ATOM 775 C C . GLY A 1 97 ? -12.142 0.316 -1.594 1.00 91.38 97 GLY A C 1
ATOM 776 O O . GLY A 1 97 ? -11.408 -0.676 -1.568 1.00 91.38 97 GLY A O 1
ATOM 777 N N . ASN A 1 98 ? -12.027 1.269 -2.514 1.00 90.50 98 ASN A N 1
ATOM 778 C CA . ASN A 1 98 ? -10.925 1.292 -3.473 1.00 90.50 98 ASN A CA 1
ATOM 779 C C . ASN A 1 98 ? -9.594 1.675 -2.789 1.00 90.50 98 ASN A C 1
ATOM 781 O O . ASN A 1 98 ? -9.574 2.151 -1.652 1.00 90.50 98 ASN A O 1
ATOM 785 N N . ALA A 1 99 ? -8.471 1.485 -3.486 1.00 88.88 99 ALA A N 1
ATOM 786 C CA . ALA A 1 99 ? -7.136 1.725 -2.930 1.00 88.88 99 ALA A CA 1
ATOM 787 C C . ALA A 1 99 ? -6.940 3.153 -2.393 1.00 88.88 99 ALA A C 1
ATOM 789 O O . ALA A 1 99 ? -6.321 3.355 -1.351 1.00 88.88 99 ALA A O 1
ATOM 790 N N . VAL A 1 100 ? -7.512 4.154 -3.069 1.00 88.69 100 VAL A N 1
ATOM 791 C CA . VAL A 1 100 ? -7.387 5.563 -2.671 1.00 88.69 100 VAL A CA 1
ATOM 792 C C . VAL A 1 100 ? -8.233 5.866 -1.429 1.00 88.69 100 VAL A C 1
ATOM 794 O O . VAL A 1 100 ? -7.780 6.590 -0.548 1.00 88.69 100 VAL A O 1
ATOM 797 N N . GLN A 1 101 ? -9.420 5.267 -1.312 1.00 93.25 101 GLN A N 1
ATOM 798 C CA . GLN A 1 101 ? -10.260 5.357 -0.111 1.00 93.25 101 GLN A CA 1
ATOM 799 C C . GLN A 1 101 ? -9.575 4.719 1.098 1.00 93.25 101 GLN A C 1
ATOM 801 O O . GLN A 1 101 ? -9.551 5.309 2.174 1.00 93.25 101 GLN A O 1
ATOM 806 N N . LYS A 1 102 ? -8.967 3.541 0.916 1.00 94.81 102 LYS A N 1
ATOM 807 C CA . LYS A 1 102 ? -8.202 2.858 1.971 1.00 94.81 102 LYS A CA 1
ATOM 808 C C . LYS A 1 102 ? -6.971 3.659 2.397 1.00 94.81 102 LYS A C 1
ATOM 810 O O . LYS A 1 102 ? -6.671 3.711 3.586 1.00 94.81 102 LYS A O 1
ATOM 815 N N . LEU A 1 103 ? -6.300 4.323 1.455 1.00 92.56 103 LEU A N 1
ATOM 816 C CA . LEU A 1 103 ? -5.193 5.241 1.736 1.00 92.56 103 LEU A CA 1
ATOM 817 C C . LEU A 1 103 ? -5.626 6.444 2.563 1.00 92.56 103 LEU A C 1
ATOM 819 O O . LEU A 1 103 ? -4.990 6.749 3.569 1.00 92.56 103 LEU A O 1
ATOM 823 N N . GLU A 1 104 ? -6.703 7.117 2.161 1.00 93.50 104 GLU A N 1
ATOM 824 C CA . GLU A 1 104 ? -7.236 8.238 2.930 1.00 93.50 104 GLU A CA 1
ATOM 825 C C . GLU A 1 104 ? -7.660 7.779 4.328 1.00 93.50 104 GLU A C 1
ATOM 827 O O . GLU A 1 104 ? -7.267 8.394 5.314 1.00 93.50 104 GLU A O 1
ATOM 832 N N . PHE A 1 105 ? -8.382 6.659 4.428 1.00 95.19 105 PHE A N 1
ATOM 833 C CA . PHE A 1 105 ? -8.769 6.076 5.711 1.00 95.19 105 PHE A CA 1
ATOM 834 C C . PHE A 1 105 ? -7.560 5.821 6.612 1.00 95.19 105 PHE A C 1
ATOM 836 O O . PHE A 1 105 ? -7.555 6.264 7.757 1.00 95.19 105 PHE A O 1
ATOM 843 N N . PHE A 1 106 ? -6.523 5.169 6.079 1.00 95.38 106 PHE A N 1
ATOM 844 C CA . PHE A 1 106 ? -5.284 4.902 6.798 1.00 95.38 106 PHE A CA 1
ATOM 845 C C . PHE A 1 106 ? -4.654 6.191 7.336 1.00 95.38 106 PHE A C 1
ATOM 847 O O . PHE A 1 106 ? -4.411 6.300 8.534 1.00 95.38 106 PHE A O 1
ATOM 854 N N . PHE A 1 107 ? -4.441 7.203 6.490 1.00 93.44 107 PHE A N 1
ATOM 855 C CA . PHE A 1 107 ? -3.814 8.456 6.923 1.00 93.44 107 PHE A CA 1
ATOM 856 C C . PHE A 1 107 ? -4.649 9.248 7.931 1.00 93.44 107 PHE A C 1
ATOM 858 O O . PHE A 1 107 ? -4.084 10.004 8.726 1.00 93.44 107 PHE A O 1
ATOM 865 N N . ARG A 1 108 ? -5.968 9.070 7.921 1.00 93.75 108 ARG A N 1
ATOM 866 C CA . ARG A 1 108 ? -6.887 9.766 8.821 1.00 93.75 108 ARG A CA 1
ATOM 867 C C . ARG A 1 108 ? -7.196 8.993 10.093 1.00 93.75 108 ARG A C 1
ATOM 869 O O . ARG A 1 108 ? -7.975 9.483 10.898 1.00 93.75 108 ARG A O 1
ATOM 876 N N . LEU A 1 109 ? -6.559 7.847 10.345 1.00 92.88 109 LEU A N 1
ATOM 877 C CA . LEU A 1 109 ? -6.752 7.096 11.592 1.00 92.88 109 LEU A CA 1
ATOM 878 C C . LEU A 1 109 ? -6.507 7.941 12.850 1.00 92.88 109 LEU A C 1
ATOM 880 O O . LEU A 1 109 ? -7.240 7.776 13.814 1.00 92.88 109 LEU A O 1
ATOM 884 N N . ILE A 1 110 ? -5.558 8.882 12.824 1.00 93.06 110 ILE A N 1
ATOM 885 C CA . ILE A 1 110 ? -5.316 9.819 13.940 1.00 93.06 110 ILE A CA 1
ATOM 886 C C . ILE A 1 110 ? -6.438 10.849 14.090 1.00 93.06 110 ILE A C 1
ATOM 888 O O . ILE A 1 110 ? -6.748 11.257 15.199 1.00 93.06 110 ILE A O 1
ATOM 892 N N . GLU A 1 111 ? -7.077 11.262 12.997 1.00 93.12 111 GLU A N 1
ATOM 893 C CA . GLU A 1 111 ? -8.247 12.145 13.064 1.00 93.12 111 GLU A CA 1
ATOM 894 C C . GLU A 1 111 ? -9.491 11.382 13.537 1.00 93.12 111 GLU A C 1
ATOM 896 O O . GLU A 1 111 ? -10.328 11.934 14.245 1.00 93.12 111 GLU A O 1
ATOM 901 N N . ILE A 1 112 ? -9.605 10.099 13.169 1.00 93.44 112 ILE A N 1
ATOM 902 C CA . ILE A 1 112 ? -10.670 9.208 13.641 1.00 93.44 112 ILE A CA 1
ATOM 903 C C . ILE A 1 112 ? -10.458 8.876 15.122 1.00 93.44 112 ILE A C 1
ATOM 905 O O . ILE A 1 112 ? -11.428 8.850 15.874 1.00 93.44 112 ILE A O 1
ATOM 909 N N . TYR A 1 113 ? -9.220 8.638 15.554 1.00 93.88 113 TYR A N 1
ATOM 910 C CA . TYR A 1 113 ? -8.852 8.294 16.929 1.00 93.88 113 TYR A CA 1
ATOM 911 C C . TYR A 1 113 ? -7.752 9.217 17.472 1.00 93.88 113 TYR A C 1
ATOM 913 O O . TYR A 1 113 ? -6.605 8.782 17.618 1.00 93.88 113 TYR A O 1
ATOM 921 N N . PRO A 1 114 ? -8.077 10.482 17.807 1.00 92.69 114 PRO A N 1
ATOM 922 C CA . PRO A 1 114 ? -7.105 11.416 18.379 1.00 92.69 114 PRO A CA 1
ATOM 923 C C . PRO A 1 114 ? -6.493 10.910 19.687 1.00 92.69 114 PRO A C 1
ATOM 925 O O . PRO A 1 114 ? -5.343 11.213 19.999 1.00 92.69 114 PRO A O 1
ATOM 928 N N . GLU A 1 115 ? -7.236 10.091 20.438 1.00 92.75 115 GLU A N 1
ATOM 929 C CA . GLU A 1 115 ? -6.770 9.491 21.686 1.00 92.75 115 GLU A CA 1
ATOM 930 C C . GLU A 1 115 ? -5.539 8.593 21.514 1.00 92.75 115 GLU A C 1
ATOM 932 O O . GLU A 1 115 ? -4.790 8.421 22.473 1.00 92.75 115 GLU A O 1
ATOM 937 N N . TRP A 1 116 ? -5.278 8.071 20.310 1.00 93.38 116 TRP A N 1
ATOM 938 C CA . TRP A 1 116 ? -4.099 7.242 20.041 1.00 93.38 116 TRP A CA 1
ATOM 939 C C . TRP A 1 116 ? -2.782 8.002 20.201 1.00 93.38 116 TRP A C 1
ATOM 941 O O . TRP A 1 116 ? -1.749 7.371 20.377 1.00 93.38 116 TRP A O 1
ATOM 951 N N . LEU A 1 117 ? -2.803 9.338 20.170 1.00 90.75 117 LEU A N 1
ATOM 952 C CA . LEU A 1 117 ? -1.611 10.147 20.428 1.00 90.75 117 LEU A CA 1
ATOM 953 C C . LEU A 1 117 ? -1.161 10.070 21.892 1.00 90.75 117 LEU A C 1
ATOM 955 O O . LEU A 1 117 ? 0.033 10.106 22.165 1.00 90.75 117 LEU A O 1
ATOM 959 N N . ASN A 1 118 ? -2.113 9.948 22.820 1.00 93.31 118 ASN A N 1
ATOM 960 C CA . ASN A 1 118 ? -1.838 9.914 24.257 1.00 93.31 118 ASN A CA 1
ATOM 961 C C . ASN A 1 118 ? -1.862 8.486 24.813 1.00 93.31 118 ASN A C 1
ATOM 963 O O . ASN A 1 118 ? -1.145 8.175 25.758 1.00 93.31 118 ASN A O 1
ATOM 967 N N . ASN A 1 119 ? -2.703 7.625 24.240 1.00 93.56 119 ASN A N 1
ATOM 968 C CA . ASN A 1 119 ? -2.867 6.235 24.642 1.00 93.56 119 ASN A CA 1
ATOM 969 C C . ASN A 1 119 ? -2.925 5.334 23.393 1.00 93.56 119 ASN A C 1
ATOM 971 O O . ASN A 1 119 ? -4.013 4.923 22.968 1.00 93.56 119 ASN A O 1
ATOM 975 N N . PRO A 1 120 ? -1.773 5.094 22.739 1.00 94.19 120 PRO A N 1
ATOM 976 C CA . PRO A 1 120 ? -1.717 4.309 21.515 1.00 94.19 120 PRO A CA 1
ATOM 977 C C . PRO A 1 120 ? -2.040 2.830 21.780 1.00 94.19 120 PRO A C 1
ATOM 979 O O . PRO A 1 120 ? -1.563 2.258 22.760 1.00 94.19 120 PRO A O 1
ATOM 982 N N . PRO A 1 121 ? -2.795 2.156 20.893 1.00 94.81 121 PRO A N 1
ATOM 983 C CA . PRO A 1 121 ? -2.947 0.707 20.965 1.00 94.81 121 PRO A CA 1
ATOM 984 C C . PRO A 1 121 ? -1.618 0.001 20.658 1.00 94.81 121 PRO A C 1
ATOM 986 O O . PRO A 1 121 ? -0.774 0.532 19.942 1.00 94.81 121 PRO A O 1
ATOM 989 N N . ASN A 1 122 ? -1.469 -1.259 21.076 1.00 94.62 122 ASN A N 1
ATOM 990 C CA . ASN A 1 122 ? -0.252 -2.050 20.817 1.00 94.62 122 ASN A CA 1
ATOM 991 C C . ASN A 1 122 ? 0.117 -2.162 19.325 1.00 94.62 122 ASN A C 1
ATOM 993 O O . ASN A 1 122 ? 1.280 -2.351 18.988 1.00 94.62 122 ASN A O 1
ATOM 997 N N . ILE 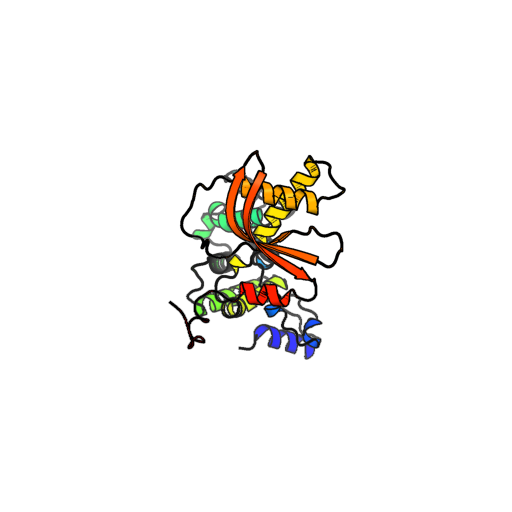A 1 123 ? -0.865 -2.046 18.423 1.00 95.75 123 ILE A N 1
ATOM 998 C CA . ILE A 1 123 ? -0.651 -2.090 16.969 1.00 95.75 123 ILE A CA 1
ATOM 999 C C . ILE A 1 123 ? -0.152 -0.756 16.382 1.00 95.75 123 ILE A C 1
ATOM 1001 O O . ILE A 1 123 ? 0.213 -0.688 15.211 1.00 95.75 123 ILE A O 1
ATOM 1005 N N . PHE A 1 124 ? -0.123 0.321 17.167 1.00 95.69 124 PHE A N 1
ATOM 1006 C CA . PHE A 1 124 ? 0.243 1.661 16.710 1.00 95.69 124 PHE A CA 1
ATOM 1007 C C . PHE A 1 124 ? 1.641 1.773 16.072 1.00 95.69 124 PHE A C 1
ATOM 1009 O O . PHE A 1 124 ? 1.751 2.456 15.051 1.00 95.69 124 PHE A O 1
ATOM 1016 N N . PRO A 1 125 ? 2.687 1.058 16.536 1.00 96.25 125 PRO A N 1
ATOM 1017 C CA . PRO A 1 125 ? 3.988 1.087 15.867 1.00 96.25 125 PRO A CA 1
ATOM 1018 C C . PRO A 1 125 ? 3.922 0.646 14.396 1.00 96.25 125 PRO A C 1
ATOM 1020 O O . PRO A 1 125 ? 4.645 1.179 13.555 1.00 96.25 125 PRO A O 1
ATOM 1023 N N . LEU A 1 126 ? 3.017 -0.285 14.046 1.00 96.38 126 LEU A N 1
ATOM 1024 C CA . LEU A 1 126 ? 2.816 -0.712 12.654 1.00 96.38 126 LEU A CA 1
ATOM 1025 C C . LEU A 1 126 ? 2.287 0.456 11.821 1.00 96.38 126 LEU A C 1
ATOM 1027 O O . LEU A 1 126 ? 2.779 0.716 10.724 1.00 96.38 126 LEU A O 1
ATOM 1031 N N . TYR A 1 127 ? 1.299 1.171 12.359 1.00 96.12 127 TYR A N 1
ATOM 1032 C CA . TYR A 1 127 ? 0.736 2.356 11.728 1.00 96.12 127 TYR A CA 1
ATOM 1033 C C . TYR A 1 127 ? 1.806 3.431 11.487 1.00 96.12 127 TYR A C 1
ATOM 1035 O O . TYR A 1 127 ? 1.911 3.942 10.371 1.00 96.12 127 TYR A O 1
ATOM 1043 N N . GLU A 1 128 ? 2.632 3.741 12.488 1.00 95.12 128 GLU A N 1
ATOM 1044 C CA . GLU A 1 128 ? 3.674 4.765 12.367 1.00 95.12 128 GLU A CA 1
ATOM 1045 C C . GLU A 1 128 ? 4.723 4.422 11.313 1.00 95.12 128 GLU A C 1
ATOM 1047 O O . GLU A 1 128 ? 5.038 5.258 10.462 1.00 95.12 128 GLU A O 1
ATOM 1052 N N . VAL A 1 129 ? 5.250 3.196 11.357 1.00 95.25 129 VAL A N 1
ATOM 1053 C CA . VAL A 1 129 ? 6.268 2.735 10.410 1.00 95.25 129 VAL A CA 1
ATOM 1054 C C . VAL A 1 129 ? 5.705 2.747 8.995 1.00 95.25 129 VAL A C 1
ATOM 1056 O O . VAL A 1 129 ? 6.307 3.336 8.101 1.00 95.25 129 VAL A O 1
ATOM 1059 N N . VAL A 1 130 ? 4.509 2.192 8.781 1.00 94.75 130 VAL A N 1
ATOM 1060 C CA . VAL A 1 130 ? 3.890 2.188 7.450 1.00 94.75 130 VAL A CA 1
ATOM 1061 C C . VAL A 1 130 ? 3.633 3.615 6.965 1.00 94.75 130 VAL A C 1
ATOM 1063 O O . VAL A 1 130 ? 3.951 3.932 5.821 1.00 94.75 130 VAL A O 1
ATOM 1066 N N . ARG A 1 131 ? 3.127 4.512 7.820 1.00 92.69 131 ARG A N 1
ATOM 1067 C CA . ARG A 1 13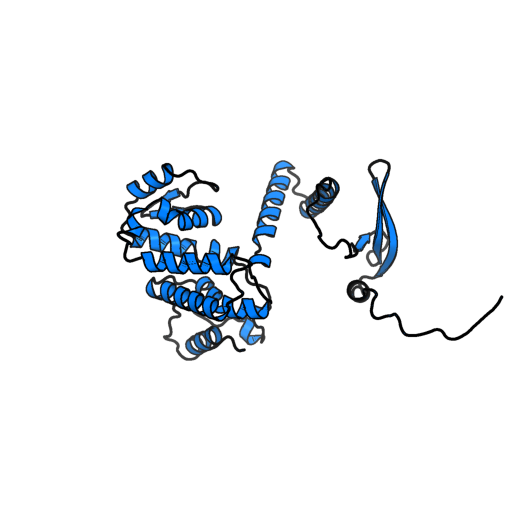1 ? 2.891 5.918 7.460 1.00 92.69 131 ARG A CA 1
ATOM 1068 C C . ARG A 1 131 ? 4.182 6.616 7.028 1.00 92.69 131 ARG A C 1
ATOM 1070 O O . ARG A 1 131 ? 4.180 7.296 6.000 1.00 92.69 131 ARG A O 1
ATOM 1077 N N . LYS A 1 132 ? 5.275 6.431 7.776 1.00 90.06 132 LYS A N 1
ATOM 1078 C CA . LYS A 1 132 ? 6.601 6.986 7.451 1.00 90.06 132 LYS A CA 1
ATOM 1079 C C . LYS A 1 132 ? 7.130 6.423 6.133 1.00 90.06 132 LYS A C 1
ATOM 1081 O O . LYS A 1 132 ? 7.552 7.195 5.271 1.00 90.06 132 LYS A O 1
ATOM 1086 N N . THR A 1 133 ? 7.044 5.110 5.940 1.00 89.38 133 THR A N 1
ATOM 1087 C CA . THR A 1 133 ? 7.503 4.438 4.719 1.00 89.38 133 THR A CA 1
ATOM 1088 C C . THR A 1 133 ? 6.729 4.912 3.494 1.00 89.38 133 THR A C 1
ATOM 1090 O O . THR A 1 133 ? 7.346 5.293 2.504 1.00 89.38 133 THR A O 1
ATOM 1093 N N . VAL A 1 134 ? 5.397 5.005 3.561 1.00 87.00 134 VAL A N 1
ATOM 1094 C CA . VAL A 1 134 ? 4.579 5.530 2.452 1.00 87.00 134 VAL A CA 1
ATOM 1095 C C . VAL A 1 134 ? 4.946 6.957 2.115 1.00 87.00 134 VAL A C 1
ATOM 1097 O O . VAL A 1 134 ? 5.084 7.284 0.941 1.00 87.00 134 VAL A O 1
ATOM 1100 N N . PHE A 1 135 ? 5.111 7.811 3.123 1.00 85.56 135 PHE A N 1
ATOM 1101 C CA . PHE A 1 135 ? 5.479 9.200 2.888 1.00 85.56 135 PHE A CA 1
ATOM 1102 C C . PHE A 1 135 ? 6.816 9.303 2.145 1.00 85.56 135 PHE A C 1
ATOM 1104 O O . PHE A 1 135 ? 6.923 10.072 1.194 1.00 85.56 135 PHE A O 1
ATOM 1111 N N . LYS A 1 136 ? 7.804 8.478 2.514 1.00 84.69 136 LYS A N 1
ATOM 1112 C CA . LYS A 1 136 ? 9.110 8.443 1.839 1.00 84.69 136 LYS A CA 1
ATOM 1113 C C . LYS A 1 136 ? 9.067 7.834 0.440 1.00 84.69 136 LYS A C 1
ATOM 1115 O O . LYS A 1 136 ? 9.771 8.301 -0.446 1.00 84.69 136 LYS A O 1
ATOM 1120 N N . ILE A 1 137 ? 8.255 6.800 0.235 1.00 82.12 137 ILE A N 1
ATOM 1121 C CA . ILE A 1 137 ? 8.087 6.164 -1.077 1.00 82.12 137 ILE A CA 1
ATOM 1122 C C . ILE A 1 137 ? 7.367 7.113 -2.042 1.00 82.12 137 ILE A C 1
ATOM 1124 O O . ILE A 1 137 ? 7.735 7.204 -3.210 1.00 82.12 137 ILE A O 1
ATOM 1128 N N . CYS A 1 138 ? 6.342 7.817 -1.556 1.00 78.50 138 CYS A N 1
ATOM 1129 C CA . CYS A 1 138 ? 5.478 8.679 -2.358 1.00 78.50 138 CYS A CA 1
ATOM 1130 C C . CYS A 1 138 ? 5.996 10.115 -2.520 1.00 78.50 138 CYS A C 1
ATOM 1132 O O . CYS A 1 138 ? 5.430 10.859 -3.321 1.00 78.50 138 CYS A O 1
ATOM 1134 N N . SER A 1 139 ? 7.021 10.532 -1.775 1.00 77.12 139 SER A N 1
ATOM 1135 C CA . SER A 1 139 ? 7.569 11.883 -1.881 1.00 77.12 139 SER A CA 1
ATOM 1136 C C . SER A 1 139 ? 8.725 11.926 -2.895 1.00 77.12 139 SER A C 1
ATOM 1138 O O . SER A 1 139 ? 9.711 11.198 -2.755 1.00 77.12 139 SER A O 1
ATOM 1140 N N . PRO A 1 140 ? 8.643 12.782 -3.933 1.00 66.81 140 PRO A N 1
ATOM 1141 C CA . PRO A 1 140 ? 9.730 12.968 -4.895 1.00 66.81 140 PRO A CA 1
ATOM 1142 C C . PRO A 1 140 ? 11.022 13.482 -4.250 1.00 66.81 140 PRO A C 1
ATOM 1144 O O . PRO A 1 140 ? 12.110 13.174 -4.729 1.00 66.81 140 PRO A O 1
ATOM 1147 N N . SER A 1 141 ? 10.892 14.238 -3.156 1.00 64.25 141 SER A N 1
ATOM 1148 C CA . SER A 1 141 ? 11.979 14.984 -2.515 1.00 64.25 141 SER A CA 1
ATOM 1149 C C . SER A 1 141 ? 12.583 14.274 -1.301 1.00 64.25 141 SER A C 1
ATOM 1151 O O . SER A 1 141 ? 13.539 14.772 -0.724 1.00 64.25 141 SER A O 1
ATOM 1153 N N . SER A 1 142 ? 12.033 13.145 -0.849 1.00 57.81 142 SER A N 1
ATOM 1154 C CA . SER A 1 142 ? 12.461 12.490 0.402 1.00 57.81 142 SER A CA 1
ATOM 1155 C C . SER A 1 142 ? 13.597 11.481 0.240 1.00 57.81 142 SER A C 1
ATOM 1157 O O . SER A 1 142 ? 13.977 10.833 1.212 1.00 57.81 142 SER A O 1
ATOM 1159 N N . ILE A 1 143 ? 14.107 11.300 -0.978 1.00 61.00 143 ILE A N 1
ATOM 1160 C CA . ILE A 1 143 ? 14.985 10.174 -1.329 1.00 61.00 143 ILE A CA 1
ATOM 1161 C C . ILE A 1 143 ? 16.469 10.592 -1.386 1.00 61.00 143 ILE A C 1
ATOM 1163 O O . ILE A 1 143 ? 17.337 9.800 -1.736 1.00 61.00 143 ILE A O 1
ATOM 1167 N N . TYR A 1 144 ? 16.788 11.824 -0.976 1.00 61.56 144 TYR A N 1
ATOM 1168 C CA . TYR A 1 144 ? 18.175 12.296 -0.894 1.00 61.56 144 TYR A CA 1
ATOM 1169 C C . TYR A 1 144 ? 18.992 11.591 0.205 1.00 61.56 144 TYR A C 1
ATOM 1171 O O . TYR A 1 144 ? 20.213 11.546 0.103 1.00 61.56 144 TYR A O 1
ATOM 1179 N N . ASP A 1 145 ? 18.341 10.979 1.205 1.00 77.38 145 ASP A N 1
ATOM 1180 C CA . ASP A 1 145 ? 19.007 10.138 2.209 1.00 77.38 145 ASP A CA 1
ATOM 1181 C C . ASP A 1 145 ? 18.661 8.654 2.017 1.00 77.38 145 ASP A C 1
ATOM 1183 O O . ASP A 1 145 ? 17.711 8.104 2.588 1.00 77.38 145 ASP A O 1
ATOM 1187 N N . TYR A 1 146 ? 19.466 8.001 1.180 1.00 79.06 146 TYR A N 1
ATOM 1188 C CA . TYR A 1 146 ? 19.347 6.579 0.870 1.00 79.06 146 TYR A CA 1
ATOM 1189 C C . TYR A 1 146 ? 19.499 5.688 2.111 1.00 79.06 146 TYR A C 1
ATOM 1191 O O . TYR A 1 146 ? 18.807 4.675 2.240 1.00 79.06 146 TYR A O 1
ATOM 1199 N N . SER A 1 147 ? 20.398 6.055 3.028 1.00 82.81 147 SER A N 1
ATOM 1200 C CA . SER A 1 147 ? 20.701 5.261 4.222 1.00 82.81 147 SER A CA 1
ATOM 1201 C C . SER A 1 147 ? 19.501 5.214 5.167 1.00 82.81 147 SER A C 1
ATOM 1203 O O . SER A 1 147 ? 19.078 4.145 5.616 1.00 82.81 147 SER A O 1
ATOM 1205 N N . LEU A 1 148 ? 18.871 6.370 5.361 1.00 84.44 148 LEU A N 1
ATOM 1206 C CA . LEU A 1 148 ? 17.676 6.508 6.165 1.00 84.44 148 LEU A CA 1
ATOM 1207 C C . LEU A 1 148 ? 16.469 5.851 5.489 1.00 84.44 148 LEU A C 1
ATOM 1209 O O . LEU A 1 148 ? 15.647 5.238 6.169 1.00 84.44 148 LEU A O 1
ATOM 1213 N N . PHE A 1 149 ? 16.333 5.954 4.163 1.00 85.81 149 PHE A N 1
ATOM 1214 C CA . PHE A 1 149 ? 15.265 5.255 3.445 1.00 85.81 149 PHE A CA 1
ATOM 1215 C C . PHE A 1 149 ? 15.381 3.736 3.598 1.00 85.81 149 PHE A C 1
ATOM 1217 O O . PHE A 1 149 ? 14.389 3.073 3.897 1.00 85.81 149 PHE A O 1
ATOM 1224 N N . ARG A 1 150 ? 16.597 3.195 3.470 1.00 88.00 150 ARG A N 1
ATOM 1225 C CA . ARG A 1 150 ? 16.866 1.773 3.682 1.00 88.00 150 ARG A CA 1
ATOM 1226 C C . ARG A 1 150 ? 16.469 1.318 5.087 1.00 88.00 150 ARG A C 1
ATOM 1228 O O . ARG A 1 150 ? 15.736 0.341 5.201 1.00 88.00 150 ARG A O 1
ATOM 1235 N N . SER A 1 151 ? 16.877 2.051 6.123 1.00 89.50 151 SER A N 1
ATOM 1236 C CA . SER A 1 151 ? 16.527 1.717 7.511 1.00 89.50 151 SER A CA 1
ATOM 1237 C C . SER A 1 151 ? 15.009 1.712 7.752 1.00 89.50 151 SER A C 1
ATOM 1239 O O . SER A 1 151 ? 14.491 0.826 8.426 1.00 89.50 151 SER A O 1
ATOM 1241 N N . GLU A 1 152 ? 14.260 2.654 7.167 1.00 89.94 152 GLU A N 1
ATOM 1242 C CA . GLU A 1 152 ? 12.793 2.658 7.287 1.00 89.94 152 GLU A CA 1
ATOM 1243 C C . GLU A 1 152 ? 12.128 1.485 6.557 1.00 89.94 152 GLU A C 1
ATOM 1245 O O . GLU A 1 152 ? 11.144 0.929 7.045 1.00 89.94 152 GLU A O 1
ATOM 1250 N N . VAL A 1 153 ? 12.655 1.080 5.399 1.00 91.06 153 VAL A N 1
ATOM 1251 C CA . VAL A 1 153 ? 12.151 -0.097 4.678 1.00 91.06 153 VAL A CA 1
ATOM 1252 C C . VAL A 1 153 ? 12.444 -1.385 5.455 1.00 91.06 153 VAL A 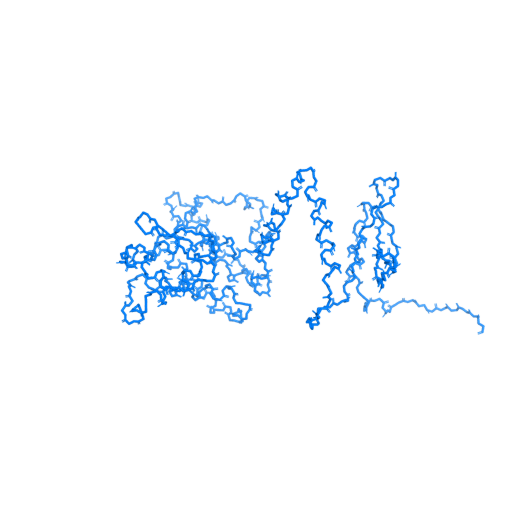C 1
ATOM 1254 O O . VAL A 1 153 ? 11.588 -2.267 5.512 1.00 91.06 153 VAL A O 1
ATOM 1257 N N . GLU A 1 154 ? 13.605 -1.486 6.103 1.00 91.31 154 GLU A N 1
ATOM 1258 C CA . GLU A 1 154 ? 13.956 -2.620 6.969 1.00 91.31 154 GLU A CA 1
ATOM 1259 C C . GLU A 1 154 ? 13.008 -2.715 8.178 1.00 91.31 154 GLU A C 1
ATOM 1261 O O . GLU A 1 154 ? 12.433 -3.779 8.419 1.00 91.31 154 GLU A O 1
ATOM 1266 N N . LYS A 1 155 ? 12.730 -1.591 8.856 1.00 93.69 155 LYS A N 1
ATOM 1267 C CA . LYS A 1 155 ? 11.719 -1.524 9.931 1.00 93.69 155 LYS A CA 1
ATOM 1268 C C . LYS A 1 155 ? 10.323 -1.888 9.433 1.00 93.69 155 LYS A C 1
ATOM 1270 O O . LYS A 1 155 ? 9.585 -2.599 10.107 1.00 93.69 155 LYS A O 1
ATOM 1275 N N . PHE A 1 156 ? 9.941 -1.417 8.246 1.00 94.44 156 PHE A N 1
ATOM 1276 C CA . PHE A 1 156 ? 8.667 -1.779 7.624 1.00 94.44 156 PHE A CA 1
ATOM 1277 C C . PHE A 1 156 ? 8.550 -3.290 7.433 1.00 94.44 156 PHE A C 1
ATOM 1279 O O . PHE A 1 156 ? 7.549 -3.879 7.836 1.00 94.44 156 PHE A O 1
ATOM 1286 N N . VAL A 1 157 ? 9.584 -3.920 6.877 1.00 92.06 157 VAL A N 1
ATOM 1287 C CA . VAL A 1 157 ? 9.649 -5.372 6.689 1.00 92.06 157 VAL A CA 1
ATOM 1288 C C . VAL A 1 157 ? 9.519 -6.107 8.021 1.00 92.06 157 VAL A C 1
ATOM 1290 O O . VAL A 1 157 ? 8.734 -7.049 8.120 1.00 92.06 157 VAL A O 1
ATOM 1293 N N . GLU A 1 158 ? 10.247 -5.679 9.048 1.00 92.56 158 GLU A N 1
ATOM 1294 C CA . GLU A 1 158 ? 10.161 -6.262 10.387 1.00 92.56 158 GLU A CA 1
ATOM 1295 C C . GLU A 1 158 ? 8.738 -6.167 10.957 1.00 92.56 158 GLU A C 1
ATOM 1297 O O . GLU A 1 158 ? 8.180 -7.166 11.413 1.00 92.56 158 GLU A O 1
ATOM 1302 N N . MET A 1 159 ? 8.091 -5.008 10.823 1.00 94.50 159 MET A N 1
ATOM 1303 C CA . MET A 1 159 ? 6.715 -4.816 11.278 1.00 94.50 159 MET A CA 1
ATOM 1304 C C . MET A 1 159 ? 5.701 -5.667 10.509 1.00 94.50 159 MET A C 1
ATOM 1306 O O . MET A 1 159 ? 4.734 -6.133 11.118 1.00 94.50 159 MET A O 1
ATOM 1310 N N . MET A 1 160 ? 5.909 -5.920 9.210 1.00 93.69 160 MET A N 1
ATOM 1311 C CA . MET A 1 160 ? 5.082 -6.872 8.454 1.00 93.69 160 MET A CA 1
ATOM 1312 C C . MET A 1 160 ? 5.225 -8.291 9.016 1.00 93.69 160 MET A C 1
ATOM 1314 O O . MET A 1 160 ? 4.218 -8.979 9.184 1.00 93.69 160 MET A O 1
ATOM 1318 N N . LYS A 1 161 ? 6.454 -8.709 9.357 1.00 90.94 161 LYS A N 1
ATOM 1319 C CA . LYS A 1 161 ? 6.745 -10.035 9.926 1.00 90.94 161 LYS A CA 1
ATOM 1320 C C . LYS A 1 161 ? 6.106 -10.217 11.300 1.00 90.94 161 LYS A C 1
ATOM 1322 O O . LYS A 1 161 ? 5.365 -11.175 11.490 1.00 90.94 161 LYS A O 1
ATOM 1327 N N . ILE A 1 162 ? 6.337 -9.276 12.219 1.00 93.06 162 ILE A N 1
ATOM 1328 C CA . ILE A 1 162 ? 5.781 -9.293 13.586 1.00 93.06 162 ILE A CA 1
ATOM 1329 C C . ILE A 1 162 ? 4.251 -9.386 13.559 1.00 93.06 162 ILE A C 1
ATOM 1331 O O . ILE A 1 162 ? 3.640 -10.032 14.406 1.00 93.06 162 ILE A O 1
ATOM 1335 N N . ASN A 1 163 ? 3.619 -8.746 12.575 1.00 93.50 163 ASN A N 1
ATOM 1336 C CA . ASN A 1 163 ? 2.166 -8.711 12.457 1.00 93.50 163 ASN A CA 1
ATOM 1337 C C . ASN A 1 163 ? 1.576 -9.787 11.543 1.00 93.50 163 ASN A C 1
ATOM 1339 O O . ASN A 1 163 ? 0.363 -9.766 11.333 1.00 93.50 163 ASN A O 1
ATOM 1343 N N . GLU A 1 164 ? 2.403 -10.718 11.062 1.00 91.75 164 GLU A N 1
ATOM 1344 C CA . GLU A 1 164 ? 2.025 -11.849 10.207 1.00 91.75 164 GLU A CA 1
ATOM 1345 C C . GLU A 1 164 ? 1.365 -11.440 8.876 1.00 91.75 164 GLU A C 1
ATOM 1347 O O . GLU A 1 164 ? 0.526 -12.154 8.324 1.00 91.75 164 GLU A O 1
ATOM 1352 N N . ILE A 1 165 ? 1.765 -10.294 8.318 1.00 91.38 165 ILE A N 1
ATOM 1353 C CA . ILE A 1 165 ? 1.277 -9.806 7.023 1.00 91.38 165 ILE A CA 1
ATOM 1354 C C . ILE A 1 165 ? 2.063 -10.498 5.901 1.00 91.38 165 ILE A C 1
ATOM 1356 O O . ILE A 1 165 ? 3.090 -10.013 5.422 1.00 91.38 165 ILE A O 1
ATOM 1360 N N . LYS A 1 166 ? 1.568 -11.663 5.475 1.00 88.12 166 LYS A N 1
ATOM 1361 C CA . LYS A 1 166 ? 2.206 -12.519 4.462 1.00 88.12 166 LYS A CA 1
ATOM 1362 C C . LYS A 1 166 ? 1.842 -12.078 3.044 1.00 88.12 166 LYS A C 1
ATOM 1364 O O . LYS A 1 166 ? 0.917 -12.610 2.431 1.00 88.12 166 LYS A O 1
ATOM 1369 N N . ARG A 1 167 ? 2.566 -11.090 2.514 1.00 87.62 167 ARG A N 1
ATOM 1370 C CA . ARG A 1 167 ? 2.412 -10.636 1.122 1.00 87.62 167 ARG A CA 1
ATOM 1371 C C . ARG A 1 167 ? 3.738 -10.600 0.378 1.00 87.62 167 ARG A C 1
ATOM 1373 O O . ARG A 1 167 ? 4.645 -9.863 0.756 1.00 87.62 167 ARG A O 1
ATOM 1380 N N . ALA A 1 168 ? 3.778 -11.253 -0.782 1.00 85.88 168 ALA A N 1
ATOM 1381 C CA . ALA A 1 168 ? 4.897 -11.155 -1.719 1.00 85.88 168 ALA A CA 1
ATOM 1382 C C . ALA A 1 168 ? 5.183 -9.702 -2.148 1.00 85.88 168 ALA A C 1
ATOM 1384 O O . ALA A 1 168 ? 6.332 -9.323 -2.346 1.00 85.88 168 ALA A O 1
ATOM 1385 N N . LYS A 1 169 ? 4.157 -8.842 -2.226 1.00 89.06 169 LYS A N 1
ATOM 1386 C CA . LYS A 1 169 ? 4.341 -7.408 -2.506 1.00 89.06 169 LYS A CA 1
ATOM 1387 C C . LYS A 1 169 ? 5.015 -6.648 -1.357 1.00 89.06 169 LYS A C 1
ATOM 1389 O O . LYS A 1 169 ? 5.771 -5.716 -1.613 1.00 89.06 169 LYS A O 1
ATOM 1394 N N . ALA A 1 170 ? 4.827 -7.077 -0.107 1.00 88.56 170 ALA A N 1
ATOM 1395 C CA . ALA A 1 170 ? 5.574 -6.528 1.025 1.00 88.56 170 ALA A CA 1
ATOM 1396 C C . ALA A 1 170 ? 7.058 -6.915 0.952 1.00 88.56 170 ALA A C 1
ATOM 1398 O O . ALA A 1 170 ? 7.919 -6.071 1.194 1.00 88.56 170 ALA A O 1
ATOM 1399 N N . HIS A 1 171 ? 7.360 -8.147 0.526 1.00 86.19 171 HIS A N 1
ATOM 1400 C CA . HIS A 1 171 ? 8.729 -8.544 0.193 1.00 86.19 171 HIS A CA 1
ATOM 1401 C C . HIS A 1 171 ? 9.299 -7.705 -0.954 1.00 86.19 171 HIS A C 1
ATOM 1403 O O . HIS A 1 171 ? 10.414 -7.208 -0.852 1.00 86.19 171 HIS A O 1
ATOM 1409 N N . PHE A 1 172 ? 8.525 -7.472 -2.017 1.00 87.38 172 PHE A N 1
ATOM 1410 C CA . PHE A 1 172 ? 8.961 -6.658 -3.155 1.00 87.38 172 PHE A CA 1
ATOM 1411 C C . PHE A 1 172 ? 9.387 -5.239 -2.733 1.00 87.38 172 PHE A C 1
ATOM 1413 O O . PHE A 1 172 ? 10.412 -4.733 -3.192 1.00 87.38 172 PHE A O 1
ATOM 1420 N N . ILE A 1 173 ? 8.660 -4.630 -1.788 1.00 89.38 173 ILE A N 1
ATOM 1421 C CA . ILE A 1 173 ? 9.000 -3.319 -1.211 1.00 89.38 173 ILE A CA 1
ATOM 1422 C C . ILE A 1 173 ? 10.352 -3.332 -0.481 1.00 89.38 173 ILE A C 1
ATOM 1424 O O . ILE A 1 173 ? 11.034 -2.310 -0.469 1.00 89.38 173 ILE A O 1
ATOM 1428 N N . SER A 1 174 ? 10.809 -4.473 0.049 1.00 88.25 174 SER A N 1
ATOM 1429 C CA . SER A 1 174 ? 12.147 -4.584 0.660 1.00 88.25 174 SER A CA 1
ATOM 1430 C C . SER A 1 174 ? 13.284 -4.229 -0.311 1.00 88.25 174 SER A C 1
ATOM 1432 O O . SER A 1 174 ? 14.360 -3.808 0.112 1.00 88.25 174 SER A O 1
ATOM 1434 N N . HIS A 1 175 ? 13.036 -4.332 -1.623 1.00 86.00 175 HIS A N 1
ATOM 1435 C CA . HIS A 1 175 ? 13.997 -3.991 -2.669 1.00 86.00 175 HIS A CA 1
ATOM 1436 C C . HIS A 1 175 ? 13.910 -2.535 -3.129 1.00 86.00 175 HIS A C 1
ATOM 1438 O O . HIS A 1 175 ? 14.756 -2.101 -3.911 1.00 86.00 175 HIS A O 1
ATOM 1444 N N . TYR A 1 176 ? 12.931 -1.760 -2.653 1.00 88.19 176 TYR A N 1
ATOM 1445 C CA . TYR A 1 176 ? 12.754 -0.367 -3.064 1.00 88.19 176 TYR A CA 1
ATOM 1446 C C . TYR A 1 176 ? 14.003 0.498 -2.867 1.00 88.19 176 TYR A C 1
ATOM 1448 O O . TYR A 1 176 ? 14.281 1.283 -3.770 1.00 88.19 176 TYR A O 1
ATOM 1456 N N . PRO A 1 177 ? 14.798 0.360 -1.784 1.00 87.06 177 PRO A N 1
ATOM 1457 C CA . PRO A 1 177 ? 16.064 1.076 -1.670 1.00 87.06 177 PRO A CA 1
ATOM 1458 C C . PRO A 1 177 ? 16.977 0.790 -2.865 1.00 87.06 177 PRO A C 1
ATOM 1460 O O . PRO A 1 177 ? 17.365 1.706 -3.578 1.00 87.06 177 PRO A O 1
ATOM 1463 N N . SER A 1 178 ? 17.228 -0.479 -3.191 1.00 84.00 178 SER A N 1
ATOM 1464 C CA . SER A 1 178 ? 18.060 -0.837 -4.347 1.00 84.00 178 SER A CA 1
ATOM 1465 C C . SER A 1 178 ? 17.482 -0.340 -5.677 1.00 84.00 178 SER A C 1
ATOM 1467 O O . SER A 1 178 ? 18.233 0.119 -6.537 1.00 84.00 178 SER A O 1
ATOM 1469 N N . LEU A 1 179 ? 16.157 -0.390 -5.835 1.00 83.88 179 LEU A N 1
ATOM 1470 C CA . LEU A 1 179 ? 15.463 0.078 -7.035 1.00 83.88 179 LEU A CA 1
ATOM 1471 C C . LEU A 1 179 ? 15.557 1.594 -7.211 1.00 83.88 179 LEU A C 1
ATOM 1473 O O . LEU A 1 179 ? 15.778 2.055 -8.324 1.00 83.88 179 LEU A O 1
ATOM 1477 N N . VAL A 1 180 ? 15.442 2.363 -6.130 1.00 82.44 180 VAL A N 1
ATOM 1478 C CA . VAL A 1 180 ? 15.672 3.813 -6.128 1.00 82.44 180 VAL A CA 1
ATOM 1479 C C . VAL A 1 180 ? 17.062 4.134 -6.674 1.00 82.44 180 VAL A C 1
ATOM 1481 O O . VAL A 1 180 ? 17.201 5.003 -7.533 1.00 82.44 180 VAL A O 1
ATOM 1484 N N . GLY A 1 181 ? 18.083 3.414 -6.195 1.00 78.69 181 GLY A N 1
ATOM 1485 C CA . GLY A 1 181 ? 19.459 3.599 -6.654 1.00 78.69 181 GLY A CA 1
ATOM 1486 C C . GLY A 1 181 ? 19.631 3.243 -8.131 1.00 78.69 181 GLY A C 1
ATOM 1487 O O . GLY A 1 181 ? 20.325 3.946 -8.857 1.00 78.69 181 GLY A O 1
ATOM 1488 N N . PHE A 1 182 ? 18.964 2.182 -8.593 1.00 81.62 182 PHE A N 1
ATOM 1489 C CA . PHE A 1 182 ? 19.029 1.734 -9.986 1.00 81.62 182 PHE A CA 1
ATOM 1490 C C . PHE A 1 182 ? 18.292 2.669 -10.959 1.00 81.62 182 PHE A C 1
ATOM 1492 O O . PHE A 1 182 ? 18.826 2.992 -12.015 1.00 81.62 182 PHE A O 1
ATOM 1499 N N . TYR A 1 183 ? 17.087 3.121 -10.608 1.00 79.88 183 TYR A N 1
ATOM 1500 C CA . TYR A 1 183 ? 16.245 3.974 -11.457 1.00 79.88 183 TYR A CA 1
ATOM 1501 C C . TYR A 1 183 ? 16.529 5.478 -11.306 1.00 79.88 183 TYR A C 1
ATOM 1503 O O . TYR A 1 183 ? 15.820 6.296 -11.896 1.00 79.88 183 TYR A O 1
ATOM 1511 N N . GLY A 1 184 ? 17.559 5.846 -10.536 1.00 75.31 184 GLY A N 1
ATOM 1512 C CA . GLY A 1 184 ? 18.063 7.216 -10.447 1.00 75.31 184 GLY A CA 1
ATOM 1513 C C . GLY A 1 184 ? 17.173 8.181 -9.658 1.00 75.31 184 GLY A C 1
ATOM 1514 O O . GLY A 1 184 ? 17.157 9.369 -9.968 1.00 75.31 184 GLY A O 1
ATOM 1515 N N . GLY A 1 185 ? 16.425 7.701 -8.656 1.00 76.06 185 GLY A N 1
ATOM 1516 C CA . GLY A 1 185 ? 15.641 8.564 -7.766 1.00 76.06 185 GLY A CA 1
ATOM 1517 C C . GLY A 1 185 ? 14.220 8.072 -7.498 1.00 76.06 185 GLY A C 1
ATOM 1518 O O . GLY A 1 185 ? 14.000 6.914 -7.149 1.00 76.06 185 GLY A O 1
ATOM 1519 N N . SER A 1 186 ? 13.241 8.980 -7.590 1.00 78.94 186 SER A N 1
ATOM 1520 C CA . SER A 1 186 ? 11.872 8.710 -7.137 1.00 78.94 186 SER A CA 1
ATOM 1521 C C . SER A 1 186 ? 11.118 7.705 -7.999 1.00 78.94 186 SER A C 1
ATOM 1523 O O . SER A 1 186 ? 10.840 7.934 -9.180 1.00 78.94 186 SER A O 1
ATOM 1525 N N . LEU A 1 187 ? 10.680 6.628 -7.342 1.00 79.88 187 LEU A N 1
ATOM 1526 C CA . LEU A 1 187 ? 9.889 5.562 -7.949 1.00 79.88 187 LEU A CA 1
ATOM 1527 C C . LEU A 1 187 ? 8.457 6.008 -8.314 1.00 79.88 187 LEU A C 1
ATOM 1529 O O . LEU A 1 187 ? 7.796 5.373 -9.131 1.00 79.88 187 LEU A O 1
ATOM 1533 N N . VAL A 1 188 ? 7.986 7.140 -7.775 1.00 79.25 188 VAL A N 1
ATOM 1534 C CA . VAL A 1 188 ? 6.648 7.713 -8.045 1.00 79.25 188 VAL A CA 1
ATOM 1535 C C . VAL A 1 188 ? 6.448 8.027 -9.517 1.00 79.25 188 VAL A C 1
ATOM 1537 O O . VAL A 1 188 ? 5.352 7.845 -10.052 1.00 79.25 188 VAL A O 1
ATOM 1540 N N . SER A 1 189 ? 7.518 8.453 -10.186 1.00 77.00 189 SER A N 1
ATOM 1541 C CA . SER A 1 189 ? 7.510 8.776 -11.612 1.00 77.00 189 SER A CA 1
ATOM 1542 C C . SER A 1 189 ? 7.148 7.578 -12.503 1.00 77.00 189 SER A C 1
ATOM 1544 O O . SER A 1 189 ? 6.675 7.773 -13.628 1.00 77.00 189 SER A O 1
ATOM 1546 N N . T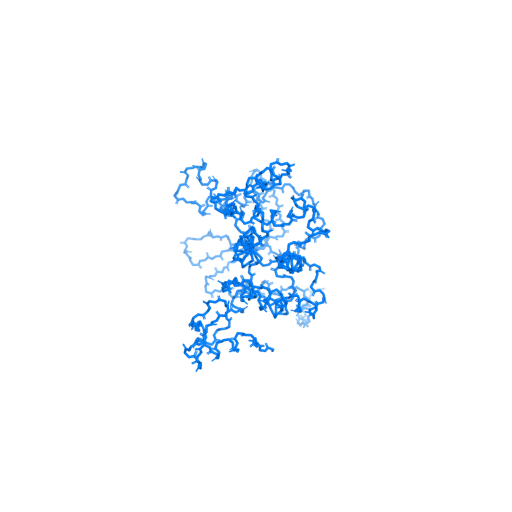YR A 1 190 ? 7.290 6.353 -11.991 1.00 80.75 190 TYR A N 1
ATOM 1547 C CA . TYR A 1 190 ? 6.986 5.115 -12.701 1.00 80.75 190 TYR A CA 1
ATOM 1548 C C . TYR A 1 190 ? 5.614 4.524 -12.363 1.00 80.75 190 TYR A C 1
ATOM 1550 O O . TYR A 1 190 ? 5.219 3.535 -12.974 1.00 80.75 190 TYR A O 1
ATOM 1558 N N . SER A 1 191 ? 4.849 5.139 -11.453 1.00 81.06 191 SER A N 1
ATOM 1559 C CA . SER A 1 191 ? 3.542 4.602 -11.073 1.00 81.06 191 SER A CA 1
ATOM 1560 C C . SER A 1 191 ? 2.566 4.535 -12.253 1.00 81.06 191 SER A C 1
ATOM 1562 O O . SER A 1 191 ? 2.408 5.491 -13.027 1.00 81.06 191 SER A O 1
ATOM 1564 N N . SER A 1 192 ? 1.836 3.421 -12.345 1.00 80.06 192 SER A N 1
ATOM 1565 C CA . SER A 1 192 ? 0.856 3.177 -13.408 1.00 80.06 192 SER A CA 1
ATOM 1566 C C . SER A 1 192 ? -0.438 3.979 -13.242 1.00 80.06 192 SER A C 1
ATOM 1568 O O . SER A 1 192 ? -1.244 4.055 -14.172 1.00 80.06 192 SER A O 1
ATOM 1570 N N . ARG A 1 193 ? -0.632 4.656 -12.101 1.00 72.50 193 ARG A N 1
ATOM 1571 C CA . ARG A 1 193 ? -1.869 5.382 -11.764 1.00 72.50 193 ARG A CA 1
ATOM 1572 C C . ARG A 1 193 ? -2.315 6.365 -12.854 1.00 72.50 193 ARG A C 1
ATOM 1574 O O . ARG A 1 193 ? -3.514 6.562 -13.066 1.00 72.50 193 ARG A O 1
ATOM 1581 N N . ARG A 1 194 ? -1.363 6.979 -13.569 1.00 70.25 194 ARG A N 1
ATOM 1582 C CA . ARG A 1 194 ? -1.646 7.870 -14.712 1.00 70.25 194 ARG A CA 1
ATOM 1583 C C . ARG A 1 194 ? -2.327 7.141 -15.874 1.00 70.25 194 ARG A C 1
ATOM 1585 O O . ARG A 1 194 ? -3.231 7.695 -16.498 1.00 70.25 194 ARG A O 1
ATOM 1592 N N . PHE A 1 195 ? -1.914 5.906 -16.143 1.00 74.69 195 PHE A N 1
ATOM 1593 C CA . PHE A 1 195 ? -2.475 5.070 -17.195 1.00 74.69 195 PHE A CA 1
ATOM 1594 C C . PHE A 1 195 ? -3.838 4.527 -16.777 1.00 74.69 195 PHE A C 1
ATOM 1596 O O . PHE A 1 195 ? -4.769 4.588 -17.573 1.00 74.69 195 PHE A O 1
ATOM 1603 N N . GLU A 1 196 ? -4.006 4.134 -15.512 1.00 72.94 196 GLU A N 1
ATOM 1604 C CA . GLU A 1 196 ? -5.291 3.643 -15.001 1.00 72.94 196 GLU A CA 1
ATOM 1605 C C . GLU A 1 196 ? -6.388 4.718 -15.067 1.00 72.94 196 GLU A C 1
ATOM 1607 O O . GLU A 1 196 ? -7.510 4.460 -15.508 1.00 72.94 196 GLU A O 1
ATOM 1612 N N . ARG A 1 197 ? -6.057 5.974 -14.730 1.00 72.31 197 ARG A N 1
ATOM 1613 C CA . ARG A 1 197 ? -6.991 7.103 -14.878 1.00 72.31 197 ARG A CA 1
ATOM 1614 C C . ARG A 1 197 ? -7.423 7.294 -16.331 1.00 72.31 197 ARG A C 1
ATOM 1616 O O . ARG A 1 197 ? -8.612 7.480 -16.592 1.00 72.31 197 ARG A O 1
ATOM 1623 N N . LYS A 1 198 ? -6.471 7.230 -17.264 1.00 71.12 198 LYS A N 1
ATOM 1624 C CA . LYS A 1 198 ? -6.744 7.348 -18.698 1.00 71.12 198 LYS A CA 1
ATOM 1625 C C . LYS A 1 198 ? -7.594 6.178 -19.193 1.00 71.12 198 LYS A C 1
ATOM 1627 O O . LYS A 1 198 ? -8.576 6.412 -19.886 1.00 71.12 198 LYS A O 1
ATOM 1632 N N . ASN A 1 199 ? -7.289 4.954 -18.767 1.00 74.75 199 ASN A N 1
ATOM 1633 C CA . ASN A 1 199 ? -8.072 3.756 -19.075 1.00 74.75 199 ASN A CA 1
ATOM 1634 C C . ASN A 1 199 ? -9.507 3.850 -18.544 1.00 74.75 199 ASN A C 1
ATOM 1636 O O . ASN A 1 199 ? -10.442 3.425 -19.218 1.00 74.75 199 ASN A O 1
ATOM 1640 N N . LYS A 1 200 ? -9.717 4.433 -17.361 1.00 74.38 200 LYS A N 1
ATOM 1641 C CA . LYS A 1 200 ? -11.061 4.643 -16.810 1.00 74.38 200 LYS A CA 1
ATOM 1642 C C . LYS A 1 200 ? -11.864 5.669 -17.613 1.00 74.38 200 LYS A C 1
ATOM 1644 O O . LYS A 1 200 ? -13.040 5.437 -17.887 1.00 74.38 200 LYS A O 1
ATOM 1649 N N . GLU A 1 201 ? -11.241 6.780 -18.007 1.00 74.94 201 GLU A N 1
ATOM 1650 C CA . GLU A 1 201 ? -11.869 7.784 -18.880 1.00 74.94 201 GLU A CA 1
ATOM 1651 C C . GLU A 1 201 ? -12.250 7.172 -20.233 1.00 74.94 201 GLU A C 1
ATOM 1653 O O . GLU A 1 201 ? -13.385 7.297 -20.685 1.00 74.94 201 GLU A O 1
ATOM 1658 N N . VAL A 1 202 ? -11.319 6.424 -20.816 1.00 69.62 202 VAL A N 1
ATOM 1659 C CA . VAL A 1 202 ? -11.494 5.603 -22.015 1.00 69.62 2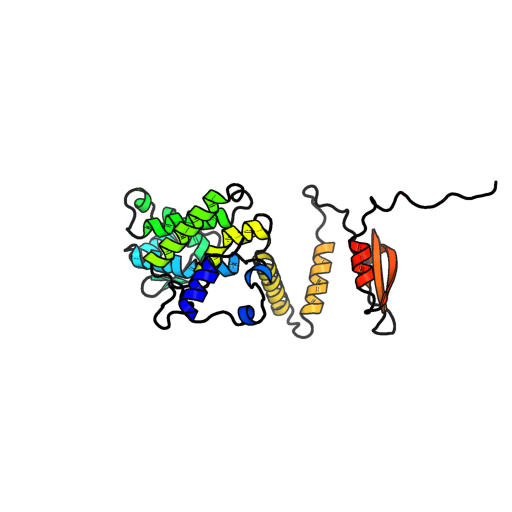02 VAL A CA 1
ATOM 1660 C C . VAL A 1 202 ? -12.708 4.676 -21.887 1.00 69.62 202 VAL A C 1
ATOM 1662 O O . VAL A 1 202 ? -13.613 4.743 -22.713 1.00 69.62 202 VAL A O 1
ATOM 1665 N N . LYS A 1 203 ? -12.780 3.858 -20.827 1.00 73.62 203 LYS A N 1
ATOM 1666 C CA . LYS A 1 203 ? -13.905 2.940 -20.575 1.00 73.62 203 LYS A CA 1
ATOM 1667 C C . LYS A 1 203 ? -15.239 3.679 -20.501 1.00 73.62 203 LYS A C 1
ATOM 1669 O O . LYS A 1 203 ? -16.219 3.229 -21.087 1.00 73.62 203 LYS A O 1
ATOM 1674 N N . SER A 1 204 ? -15.265 4.832 -19.834 1.00 76.12 204 SER A N 1
ATOM 1675 C CA . SER A 1 204 ? -16.455 5.680 -19.766 1.00 76.12 204 SER A CA 1
ATOM 1676 C C . SER A 1 204 ? -16.897 6.147 -21.155 1.00 76.12 204 SER A C 1
ATOM 1678 O O . SER A 1 204 ? -18.067 6.021 -21.500 1.00 76.12 204 SER A O 1
ATOM 1680 N N . LEU A 1 205 ? -15.973 6.631 -21.986 1.00 69.44 205 LEU A N 1
ATOM 1681 C CA . LEU A 1 205 ? -16.289 7.116 -23.333 1.00 69.44 205 LEU A CA 1
ATOM 1682 C C . LEU A 1 205 ? -16.838 6.011 -24.243 1.00 69.44 205 LEU A C 1
ATOM 1684 O O . LEU A 1 205 ? -17.771 6.256 -25.005 1.00 69.44 205 LEU A O 1
ATOM 1688 N N . ILE A 1 206 ? -16.314 4.788 -24.137 1.00 67.00 206 ILE A N 1
ATOM 1689 C CA . ILE A 1 206 ? -16.836 3.629 -24.880 1.00 67.00 206 ILE A CA 1
ATOM 1690 C C . ILE A 1 206 ? -18.283 3.353 -24.476 1.00 67.00 206 ILE A C 1
ATOM 1692 O O . ILE A 1 206 ? -19.154 3.232 -25.333 1.00 67.00 206 ILE A O 1
ATOM 1696 N N . LEU A 1 207 ? -18.546 3.296 -23.166 1.00 71.31 207 LEU A N 1
ATOM 1697 C CA . LEU A 1 207 ? -19.879 3.016 -22.635 1.00 71.31 207 LEU A CA 1
ATOM 1698 C C . LEU A 1 207 ? -20.900 4.070 -23.083 1.00 71.31 207 LEU A C 1
ATOM 1700 O O . LEU A 1 207 ? -21.994 3.714 -23.512 1.00 71.31 207 LEU A O 1
ATOM 1704 N N . HIS A 1 208 ? -20.534 5.355 -23.036 1.00 73.81 208 HIS A N 1
ATOM 1705 C CA . HIS A 1 208 ? -21.416 6.444 -23.466 1.00 73.81 208 HIS A CA 1
ATOM 1706 C C . HIS A 1 208 ? -21.615 6.486 -24.985 1.00 73.81 208 HIS A C 1
ATOM 1708 O O . HIS A 1 208 ? -22.717 6.769 -25.445 1.00 73.81 208 HIS A O 1
ATOM 1714 N N . SER A 1 209 ? -20.574 6.196 -25.770 1.00 65.88 209 SER A N 1
ATOM 1715 C CA . SER A 1 209 ? -20.662 6.216 -27.238 1.00 65.88 209 SER A CA 1
ATOM 1716 C C . SER A 1 209 ? -21.358 4.988 -27.825 1.00 65.88 209 SER A C 1
ATOM 1718 O O . SER A 1 209 ? -21.717 5.013 -28.999 1.00 65.88 209 SER A O 1
ATOM 1720 N N . ARG A 1 210 ? -21.533 3.910 -27.039 1.00 66.06 210 ARG A N 1
ATOM 1721 C CA . ARG A 1 210 ? -22.013 2.589 -27.499 1.00 66.06 210 ARG A CA 1
ATOM 1722 C C . ARG A 1 210 ? -21.227 2.055 -28.708 1.00 66.06 210 ARG A C 1
ATOM 1724 O O . ARG A 1 210 ? -21.716 1.198 -29.442 1.00 66.06 210 ARG A O 1
ATOM 1731 N N . ASN A 1 211 ? -20.011 2.558 -28.923 1.00 60.06 211 ASN A N 1
ATOM 1732 C CA . ASN A 1 211 ? -19.174 2.193 -30.053 1.00 60.06 211 ASN A CA 1
ATOM 1733 C C . ASN A 1 211 ? -18.195 1.097 -29.624 1.00 60.06 211 ASN A C 1
ATOM 1735 O O . ASN A 1 211 ? -17.116 1.366 -29.099 1.00 60.06 211 ASN A O 1
ATOM 1739 N N . PHE A 1 212 ? -18.610 -0.154 -29.818 1.00 59.56 212 PHE A N 1
ATOM 1740 C CA . PHE A 1 212 ? -17.846 -1.341 -29.422 1.00 59.56 212 PHE A CA 1
ATOM 1741 C C . PHE A 1 212 ? -16.914 -1.864 -30.520 1.00 59.56 212 PHE A C 1
ATOM 1743 O O . PHE A 1 212 ? -16.139 -2.780 -30.258 1.00 59.56 212 PHE A O 1
ATOM 1750 N N . LYS A 1 213 ? -16.993 -1.323 -31.745 1.00 57.94 213 LYS A N 1
ATOM 1751 C CA . LYS A 1 213 ? -16.287 -1.890 -32.903 1.00 57.94 213 LYS A CA 1
ATOM 1752 C C . LYS A 1 213 ? -14.862 -1.382 -33.076 1.00 57.94 213 LYS A C 1
ATOM 1754 O O . LYS A 1 213 ? -14.042 -2.141 -33.568 1.00 57.94 213 LYS A O 1
ATOM 1759 N N . ASP A 1 214 ? -14.553 -0.156 -32.647 1.00 62.56 214 ASP A N 1
ATOM 1760 C CA . ASP A 1 214 ? -13.199 0.383 -32.828 1.00 62.56 214 ASP A CA 1
ATOM 1761 C C . ASP A 1 214 ? -12.791 1.372 -31.733 1.00 62.56 214 ASP A C 1
ATOM 1763 O O . ASP A 1 214 ? -12.540 2.570 -31.915 1.00 62.56 214 ASP A O 1
ATOM 1767 N N . VAL A 1 215 ? -12.808 0.831 -30.521 1.00 60.09 215 VAL A N 1
ATOM 1768 C CA . VAL A 1 215 ? -12.514 1.528 -29.275 1.00 60.09 215 VAL A CA 1
ATOM 1769 C C . VAL A 1 215 ? -11.133 2.184 -29.317 1.00 60.09 215 VAL A C 1
ATOM 1771 O O . VAL A 1 215 ? -11.010 3.379 -29.050 1.00 60.09 215 VAL A O 1
ATOM 1774 N N . ALA A 1 216 ? -10.091 1.425 -29.668 1.00 58.88 216 ALA A N 1
ATOM 1775 C CA . ALA A 1 216 ? -8.715 1.914 -29.653 1.00 58.88 216 ALA A CA 1
ATOM 1776 C C . ALA A 1 216 ? -8.516 3.069 -30.646 1.00 58.88 216 ALA A C 1
ATOM 1778 O O . ALA A 1 216 ? -7.932 4.094 -30.283 1.00 58.88 216 ALA A O 1
ATOM 1779 N N . TYR A 1 217 ? -9.076 2.946 -31.854 1.00 57.16 217 TYR A N 1
ATOM 1780 C CA . TYR A 1 217 ? -9.035 3.988 -32.875 1.00 57.16 217 TYR A CA 1
ATOM 1781 C C . TYR A 1 217 ? -9.760 5.261 -32.416 1.00 57.16 217 TYR A C 1
ATOM 1783 O O . TYR A 1 217 ? -9.149 6.332 -32.350 1.00 57.16 217 TYR A O 1
ATOM 1791 N N . SER A 1 218 ? -11.018 5.134 -31.982 1.00 55.38 218 SER A N 1
ATOM 1792 C CA . SER A 1 218 ? -11.856 6.261 -31.541 1.00 55.38 218 SER A CA 1
ATOM 1793 C C . SER A 1 218 ? -11.230 7.031 -30.371 1.00 55.38 218 SER A C 1
ATOM 1795 O O . SER A 1 218 ? -11.265 8.261 -30.317 1.00 55.38 218 SER A O 1
ATOM 1797 N N . LEU A 1 219 ? -10.593 6.318 -29.441 1.00 55.56 219 LEU A N 1
ATOM 1798 C CA . LEU A 1 219 ? -9.914 6.911 -28.289 1.00 55.56 219 LEU A CA 1
ATOM 1799 C C . LEU A 1 219 ? -8.573 7.541 -28.644 1.00 55.56 219 LEU A C 1
ATOM 1801 O O . LEU A 1 219 ? -8.214 8.573 -28.071 1.00 55.56 219 LEU A O 1
ATOM 1805 N N . SER A 1 220 ? -7.829 6.940 -29.575 1.00 58.59 220 SER A N 1
ATOM 1806 C CA . SER A 1 220 ? -6.594 7.526 -30.090 1.00 58.59 220 SER A CA 1
ATOM 1807 C C . SER A 1 220 ? -6.883 8.869 -30.768 1.00 58.59 220 SER A C 1
ATOM 1809 O O . SER A 1 220 ? -6.182 9.847 -30.499 1.00 58.59 220 SER A O 1
ATOM 1811 N N . TRP A 1 221 ? -7.973 8.948 -31.538 1.00 55.50 221 TRP A N 1
ATOM 1812 C CA . TRP A 1 221 ? -8.434 10.158 -32.207 1.00 55.50 221 TRP A CA 1
ATOM 1813 C C . TRP A 1 221 ? -8.915 11.210 -31.202 1.00 55.50 221 TRP A C 1
ATOM 1815 O O . TRP A 1 221 ? -8.427 12.338 -31.210 1.00 55.50 221 TRP A O 1
ATOM 1825 N N . LEU A 1 222 ? -9.772 10.835 -30.243 1.00 55.97 222 LEU A N 1
ATOM 1826 C CA . LEU A 1 222 ? -10.283 11.762 -29.226 1.00 55.97 222 LEU A CA 1
ATOM 1827 C C . LEU A 1 222 ? -9.172 12.309 -28.312 1.00 55.97 222 LEU A C 1
ATOM 1829 O O . LEU A 1 222 ? -9.184 13.482 -27.945 1.00 55.97 222 LEU A O 1
ATOM 1833 N N . HIS A 1 223 ? -8.186 11.484 -27.947 1.00 56.06 223 HIS A N 1
ATOM 1834 C CA . HIS A 1 223 ? -7.030 11.926 -27.163 1.00 56.06 223 HIS A CA 1
ATOM 1835 C C . HIS A 1 223 ? -6.148 12.901 -27.956 1.00 56.06 223 HIS A C 1
ATOM 1837 O O . HIS A 1 223 ? -5.626 13.859 -27.387 1.00 56.06 223 HIS A O 1
ATOM 1843 N N . GLN A 1 224 ? -5.983 12.688 -29.265 1.00 54.25 224 GLN A N 1
ATOM 1844 C CA . GLN A 1 224 ? -5.292 13.640 -30.135 1.00 54.25 224 GLN A CA 1
ATOM 1845 C C . GLN A 1 224 ? -6.078 14.951 -30.265 1.00 54.25 224 GLN A C 1
ATOM 1847 O O . GLN A 1 224 ? -5.488 16.012 -30.077 1.00 54.25 224 GLN A O 1
ATOM 1852 N N . ALA A 1 225 ? -7.395 14.881 -30.474 1.00 50.28 225 ALA A N 1
ATOM 1853 C CA . ALA A 1 225 ? -8.284 16.038 -30.550 1.00 50.28 225 ALA A CA 1
ATOM 1854 C C . ALA A 1 225 ? -8.285 16.854 -29.245 1.00 50.28 225 ALA A C 1
ATOM 1856 O O . ALA A 1 225 ? -8.068 18.062 -29.278 1.00 50.28 225 ALA A O 1
ATOM 1857 N N . LYS A 1 226 ? -8.393 16.206 -28.075 1.00 47.31 226 LYS A N 1
ATOM 1858 C CA . LYS A 1 226 ? -8.311 16.889 -26.771 1.00 47.31 226 LYS A CA 1
ATOM 1859 C C . LYS A 1 226 ? -6.980 17.615 -26.564 1.00 47.31 226 LYS A C 1
ATOM 1861 O O . LYS A 1 226 ? -6.968 18.715 -26.020 1.00 47.31 226 LYS A O 1
ATOM 1866 N N . ARG A 1 227 ? -5.855 17.034 -27.002 1.00 49.62 227 ARG A N 1
ATOM 1867 C CA . ARG A 1 227 ? -4.532 17.686 -26.918 1.00 49.62 227 ARG A CA 1
ATOM 1868 C C . ARG A 1 227 ? -4.408 18.907 -27.826 1.00 49.62 227 ARG A C 1
ATOM 1870 O O . ARG A 1 227 ? -3.607 19.783 -27.525 1.00 49.62 227 ARG A O 1
ATOM 1877 N N . ILE A 1 228 ? -5.177 18.950 -28.909 1.00 49.78 228 ILE A N 1
ATOM 1878 C CA . ILE A 1 228 ? -5.255 20.088 -29.827 1.00 49.78 228 ILE A CA 1
ATOM 1879 C C . ILE A 1 228 ? -6.149 21.192 -29.236 1.00 49.78 228 ILE A C 1
ATOM 1881 O O . ILE A 1 228 ? -5.818 22.367 -29.347 1.00 49.78 228 ILE A O 1
ATOM 1885 N N . THR A 1 229 ? -7.256 20.832 -28.577 1.00 37.44 229 THR A N 1
ATOM 1886 C CA . THR A 1 229 ? -8.259 21.792 -28.079 1.00 37.44 229 THR A CA 1
ATOM 1887 C C . THR A 1 229 ? -7.950 22.401 -26.710 1.00 37.44 229 THR A C 1
ATOM 1889 O O . THR A 1 229 ? -8.563 23.406 -26.348 1.00 37.44 229 THR A O 1
ATOM 1892 N N . VAL A 1 230 ? -7.023 21.836 -25.923 1.00 39.88 230 VAL A N 1
ATOM 1893 C CA . VAL A 1 230 ? -6.526 22.509 -24.711 1.00 39.88 230 VAL A CA 1
ATOM 1894 C C . VAL A 1 230 ? -5.703 23.722 -25.151 1.00 39.88 230 VAL A C 1
ATOM 1896 O O . VAL A 1 230 ? -4.516 23.615 -25.455 1.00 39.88 230 VAL A O 1
ATOM 1899 N N . LYS A 1 231 ? -6.351 24.895 -25.196 1.00 38.44 231 LYS A N 1
ATOM 1900 C CA . LYS A 1 231 ? -5.668 26.190 -25.270 1.00 38.44 231 LYS A CA 1
ATOM 1901 C C . LYS A 1 231 ? -4.614 26.231 -24.162 1.00 38.44 231 LYS A C 1
ATOM 1903 O O . LYS A 1 231 ? -4.939 26.037 -22.993 1.00 38.44 231 LYS A O 1
ATOM 1908 N N . LYS A 1 232 ? -3.360 26.474 -24.549 1.00 41.09 232 LYS A N 1
ATOM 1909 C CA . LYS A 1 232 ? -2.232 26.752 -23.654 1.00 41.09 232 LYS A CA 1
ATOM 1910 C C . LYS A 1 232 ? -2.580 27.933 -22.733 1.00 41.09 232 LYS A C 1
ATOM 1912 O O . LYS A 1 232 ? -2.305 29.075 -23.079 1.00 41.09 232 LYS A O 1
ATOM 1917 N N . THR A 1 233 ? -3.129 27.681 -21.552 1.00 35.12 233 THR A N 1
ATOM 1918 C CA . THR A 1 233 ? -2.720 28.455 -20.380 1.00 35.12 233 THR A CA 1
ATOM 1919 C C . THR A 1 233 ? -1.465 27.765 -19.872 1.00 35.12 233 THR A C 1
ATOM 1921 O O . THR A 1 233 ? -1.502 26.641 -19.375 1.00 35.12 233 THR A O 1
ATOM 1924 N N . ALA A 1 234 ? -0.321 28.375 -20.168 1.00 39.47 234 ALA A N 1
ATOM 1925 C CA . ALA A 1 234 ? 0.976 27.860 -19.766 1.00 39.47 234 ALA A CA 1
ATOM 1926 C C . ALA A 1 234 ? 1.029 27.670 -18.241 1.00 39.47 234 ALA A C 1
ATOM 1928 O O . ALA A 1 234 ? 0.537 28.517 -17.495 1.00 39.47 234 ALA A O 1
ATOM 1929 N N . PRO A 1 235 ? 1.714 26.615 -17.792 1.00 35.44 235 PRO A N 1
ATOM 1930 C CA . PRO A 1 235 ? 2.771 26.827 -16.829 1.00 35.44 235 PRO A CA 1
ATOM 1931 C C . PRO A 1 235 ? 4.119 26.500 -17.472 1.00 35.44 235 PRO A C 1
ATOM 1933 O O . PRO A 1 235 ? 4.263 25.552 -18.245 1.00 35.44 235 PRO A O 1
ATOM 1936 N N . GLU A 1 236 ? 5.046 27.393 -17.164 1.00 39.06 236 GLU A N 1
ATOM 1937 C CA . GLU A 1 236 ? 6.500 27.380 -17.290 1.00 39.06 236 GLU A CA 1
ATOM 1938 C C . GLU A 1 236 ? 7.171 26.072 -17.766 1.00 39.06 236 GLU A C 1
ATOM 1940 O O . GLU A 1 236 ? 7.023 24.994 -17.196 1.00 39.06 236 GLU A O 1
ATOM 1945 N N . SER A 1 237 ? 7.948 26.243 -18.845 1.00 40.12 237 SER A N 1
ATOM 1946 C CA . SER A 1 237 ? 9.156 25.486 -19.217 1.00 40.12 237 SER A CA 1
ATOM 1947 C C . SER A 1 237 ? 9.114 23.948 -19.149 1.00 40.12 237 SER A C 1
ATOM 1949 O O . SER A 1 237 ? 9.949 23.306 -18.517 1.00 40.12 237 SER A O 1
ATOM 1951 N N . TRP A 1 238 ? 8.260 23.325 -19.968 1.00 33.38 238 TRP A N 1
ATOM 1952 C CA . TRP A 1 238 ? 8.580 22.003 -20.543 1.00 33.38 238 TRP A CA 1
ATOM 1953 C C . TRP A 1 238 ? 9.362 22.204 -21.857 1.00 33.38 238 TRP A C 1
ATOM 1955 O O . TRP A 1 238 ? 8.994 23.099 -22.625 1.00 33.38 238 TRP A O 1
ATOM 1965 N N . PRO A 1 239 ? 10.417 21.425 -22.185 1.00 36.03 239 PRO A N 1
ATOM 1966 C CA . PRO A 1 239 ? 11.271 21.735 -23.318 1.00 36.03 239 PRO A CA 1
ATOM 1967 C C . PRO A 1 239 ? 10.518 21.393 -24.605 1.00 36.03 239 PRO A C 1
ATOM 1969 O O . PRO A 1 239 ? 10.338 20.224 -24.947 1.00 36.03 239 PRO A O 1
ATOM 1972 N N . LEU A 1 240 ? 10.102 22.425 -25.337 1.00 36.53 240 LEU A N 1
ATOM 1973 C CA . LEU A 1 240 ? 9.558 22.330 -26.696 1.00 36.53 240 LEU A CA 1
ATOM 1974 C C . LEU A 1 240 ? 10.616 21.913 -27.738 1.00 36.53 240 LEU A C 1
ATOM 1976 O O . LEU A 1 240 ? 10.302 21.794 -28.915 1.00 36.53 240 LEU A O 1
ATOM 1980 N N . ASN A 1 241 ? 11.846 21.612 -27.315 1.00 34.09 241 ASN A N 1
ATOM 1981 C CA . ASN A 1 241 ? 12.961 21.277 -28.204 1.00 34.09 241 ASN A CA 1
ATOM 1982 C C . ASN A 1 241 ? 12.988 19.796 -28.635 1.00 34.09 241 ASN A C 1
ATOM 1984 O O . ASN A 1 241 ? 13.954 19.352 -29.256 1.00 34.09 241 ASN A O 1
ATOM 1988 N N . ARG A 1 242 ? 11.965 18.997 -28.300 1.00 36.72 242 ARG A N 1
ATOM 1989 C CA . ARG A 1 242 ? 11.891 17.586 -28.712 1.00 36.72 242 ARG A CA 1
ATOM 1990 C C . ARG A 1 242 ? 10.882 17.426 -29.845 1.00 36.72 242 ARG A C 1
ATOM 1992 O O . ARG A 1 242 ? 9.674 17.450 -29.625 1.00 36.72 242 ARG A O 1
ATOM 1999 N N . ASN A 1 243 ? 11.433 17.292 -31.051 1.00 37.78 243 ASN A N 1
ATOM 2000 C CA . ASN A 1 243 ? 10.743 17.067 -32.319 1.00 37.78 243 ASN A CA 1
ATOM 2001 C C . ASN A 1 243 ? 9.600 16.051 -32.163 1.00 37.78 243 ASN A C 1
ATOM 2003 O O . ASN A 1 243 ? 9.830 14.893 -31.817 1.00 37.78 243 ASN A O 1
ATOM 2007 N N . ILE A 1 244 ? 8.364 16.470 -32.439 1.00 40.88 244 ILE A N 1
ATOM 2008 C CA . ILE A 1 244 ? 7.240 15.540 -32.562 1.00 40.88 244 ILE A CA 1
ATOM 2009 C C . ILE A 1 244 ? 7.355 14.905 -33.948 1.00 40.88 244 ILE A C 1
ATOM 2011 O O . ILE A 1 244 ? 6.985 15.519 -34.944 1.00 40.88 244 ILE A O 1
ATOM 2015 N N . VAL A 1 245 ? 7.877 13.683 -34.007 1.00 40.81 245 VAL A N 1
ATOM 2016 C CA . VAL A 1 245 ? 7.850 12.848 -35.212 1.00 40.81 245 VAL A CA 1
ATOM 2017 C C . VAL A 1 245 ? 6.515 12.100 -35.214 1.00 40.81 245 VAL A C 1
ATOM 2019 O O . VAL A 1 245 ? 6.261 11.284 -34.328 1.00 40.81 245 VAL A O 1
ATOM 2022 N N . ARG A 1 246 ? 5.620 12.408 -36.161 1.00 42.41 246 ARG A N 1
ATOM 2023 C CA . ARG A 1 246 ? 4.400 11.615 -36.399 1.00 42.41 246 ARG A CA 1
ATOM 2024 C C . ARG A 1 246 ? 4.556 10.812 -37.680 1.00 42.41 246 ARG A C 1
ATOM 2026 O O . ARG A 1 246 ? 4.919 11.390 -38.701 1.00 42.41 246 ARG A O 1
ATOM 2033 N N . ALA A 1 247 ? 4.238 9.521 -37.615 1.00 40.56 247 ALA A N 1
ATOM 2034 C CA . ALA A 1 247 ? 4.046 8.690 -38.795 1.00 40.56 247 ALA A CA 1
ATOM 2035 C C . ALA A 1 247 ? 2.771 9.147 -39.522 1.00 40.56 247 ALA A C 1
ATOM 2037 O O . ALA A 1 247 ? 1.689 9.177 -38.932 1.00 40.56 247 ALA A O 1
ATOM 2038 N N . ILE A 1 248 ? 2.909 9.529 -40.783 1.00 47.19 248 ILE A N 1
ATOM 2039 C CA . ILE A 1 248 ? 1.827 9.697 -41.740 1.00 47.19 248 ILE A CA 1
ATOM 2040 C C . ILE A 1 248 ? 1.824 8.408 -42.551 1.00 47.19 248 ILE A C 1
ATOM 2042 O O . ILE A 1 248 ? 2.645 8.221 -43.442 1.00 47.19 248 ILE A O 1
ATOM 2046 N N . VAL A 1 249 ? 0.939 7.478 -42.208 1.00 43.00 249 VAL A N 1
ATOM 2047 C CA . VAL A 1 249 ? 0.713 6.318 -43.071 1.00 43.00 249 VAL A CA 1
ATOM 2048 C C . VAL A 1 249 ? -0.202 6.793 -44.188 1.00 43.00 249 VAL A C 1
ATOM 2050 O O . VAL A 1 249 ? -1.405 6.948 -43.986 1.00 43.00 249 VAL A O 1
ATOM 2053 N N . GLN A 1 250 ? 0.378 7.106 -45.341 1.00 49.62 250 GLN A N 1
ATOM 2054 C CA . GLN A 1 250 ? -0.382 7.271 -46.572 1.00 49.62 250 GLN A CA 1
ATOM 2055 C C . GLN A 1 250 ? 0.515 6.932 -47.763 1.00 49.62 250 GLN A C 1
ATOM 2057 O O . GLN A 1 250 ? 1.312 7.747 -48.219 1.00 49.62 250 GLN A O 1
ATOM 2062 N N . GLY A 1 251 ? 0.382 5.697 -48.235 1.00 40.50 251 GLY A N 1
ATOM 2063 C CA . GLY A 1 251 ? 0.975 5.196 -49.466 1.00 40.50 251 GLY A CA 1
ATOM 2064 C C . GLY A 1 251 ? 0.299 3.882 -49.849 1.00 40.50 251 GLY A C 1
ATOM 2065 O O . GLY A 1 251 ? -0.094 3.118 -48.973 1.00 40.50 251 GLY A O 1
ATOM 2066 N N . GLU A 1 252 ? 0.137 3.642 -51.148 1.00 43.06 252 GLU A N 1
ATOM 2067 C CA . GLU A 1 252 ? -0.615 2.528 -51.758 1.00 43.06 252 GLU A CA 1
ATOM 2068 C C . GLU A 1 252 ? 0.019 1.132 -51.549 1.00 43.06 252 GLU A C 1
ATOM 2070 O O . GLU A 1 252 ? -0.459 0.140 -52.093 1.00 43.06 252 GLU A O 1
ATOM 2075 N N . SER A 1 253 ? 1.066 1.028 -50.727 1.00 50.38 253 SER A N 1
ATOM 2076 C CA . SER A 1 253 ? 1.721 -0.223 -50.338 1.00 50.38 253 SER A CA 1
ATOM 2077 C C . SER A 1 253 ? 2.009 -0.220 -48.834 1.00 50.38 253 SER A C 1
ATOM 2079 O O . SER A 1 253 ? 2.589 0.744 -48.330 1.00 50.38 253 SER A O 1
ATOM 2081 N N . GLU A 1 254 ? 1.661 -1.307 -48.136 1.00 51.94 254 GLU A N 1
ATOM 2082 C CA . GLU A 1 254 ? 1.713 -1.463 -46.666 1.00 51.94 254 GLU A CA 1
ATOM 2083 C C . GLU A 1 254 ? 3.105 -1.257 -46.023 1.00 51.94 254 GLU A C 1
ATOM 2085 O O . GLU A 1 254 ? 3.217 -1.173 -44.801 1.00 51.94 254 GLU A O 1
ATOM 2090 N N . GLU A 1 255 ? 4.170 -1.133 -46.818 1.00 52.41 255 GLU A N 1
ATOM 2091 C CA . GLU A 1 255 ? 5.558 -1.123 -46.340 1.00 52.41 255 GLU A CA 1
ATOM 2092 C C . GLU A 1 255 ? 6.198 0.271 -46.211 1.00 52.41 255 GLU A C 1
ATOM 2094 O O . GLU A 1 255 ? 7.272 0.386 -45.613 1.00 52.41 255 GLU A O 1
ATOM 2099 N N . ALA A 1 256 ? 5.562 1.330 -46.729 1.00 53.28 256 ALA A N 1
ATOM 2100 C CA . ALA A 1 256 ? 6.104 2.691 -46.716 1.00 53.28 256 ALA A CA 1
ATOM 2101 C C . ALA A 1 256 ? 5.474 3.550 -45.605 1.00 53.28 256 ALA A C 1
ATOM 2103 O O . ALA A 1 256 ? 4.265 3.781 -45.570 1.00 53.28 256 ALA A O 1
ATOM 2104 N N . ILE A 1 257 ? 6.309 4.063 -44.700 1.00 56.59 257 ILE A N 1
ATOM 2105 C CA . ILE A 1 257 ? 5.925 4.957 -43.608 1.00 56.59 257 ILE A CA 1
ATOM 2106 C C . ILE A 1 257 ? 6.545 6.331 -43.859 1.00 56.59 257 ILE A C 1
ATOM 2108 O O . ILE A 1 257 ? 7.764 6.496 -43.840 1.00 56.59 257 ILE A O 1
ATOM 2112 N N . SER A 1 258 ? 5.702 7.343 -44.045 1.00 54.94 258 SER A N 1
ATOM 2113 C CA . SER A 1 258 ? 6.139 8.736 -44.086 1.00 54.94 258 SER A CA 1
ATOM 2114 C C . SER A 1 258 ? 6.161 9.334 -42.683 1.00 54.94 258 SER A C 1
ATOM 2116 O O . SER A 1 258 ? 5.356 8.988 -41.826 1.00 54.94 258 SER A O 1
ATOM 2118 N N . PHE A 1 259 ? 7.038 10.292 -42.438 1.00 57.59 259 PHE A N 1
ATOM 2119 C CA . PHE A 1 259 ? 7.166 11.038 -41.197 1.00 57.59 259 PHE A CA 1
ATOM 2120 C C . PHE A 1 259 ? 7.291 12.520 -41.512 1.00 57.59 259 PHE A C 1
ATOM 2122 O O . PHE A 1 259 ? 7.892 12.891 -42.512 1.00 57.59 259 PHE A O 1
ATOM 2129 N N . ILE A 1 260 ? 6.764 13.388 -40.650 1.00 54.62 260 ILE A N 1
ATOM 2130 C CA . ILE A 1 260 ? 7.039 14.827 -40.737 1.00 54.62 260 ILE A CA 1
ATOM 2131 C C . ILE A 1 260 ? 7.680 15.297 -39.437 1.00 54.62 260 ILE A C 1
ATOM 2133 O O . ILE A 1 260 ? 7.122 15.113 -38.351 1.00 54.62 260 ILE A O 1
ATOM 2137 N N . LYS A 1 261 ? 8.845 15.939 -39.554 1.00 62.09 261 LYS A N 1
ATOM 2138 C CA . LYS A 1 261 ? 9.459 16.728 -38.486 1.00 62.09 261 LYS A CA 1
ATOM 2139 C C . LYS A 1 261 ? 8.813 18.108 -38.495 1.00 62.09 261 LYS A C 1
ATOM 2141 O O . LYS A 1 261 ? 9.191 18.974 -39.282 1.00 62.09 261 LYS A O 1
ATOM 2146 N N . ALA A 1 262 ? 7.816 18.294 -37.636 1.00 53.00 262 ALA A N 1
ATOM 2147 C CA . ALA A 1 262 ? 7.079 19.549 -37.551 1.00 53.00 262 ALA A CA 1
ATOM 2148 C C . ALA A 1 262 ? 7.998 20.695 -37.095 1.00 53.00 262 ALA A C 1
ATOM 2150 O O . ALA A 1 262 ? 8.562 20.638 -36.002 1.00 53.00 262 ALA A O 1
ATOM 2151 N N . LYS A 1 263 ? 8.123 21.731 -37.928 1.00 58.41 263 LYS A N 1
ATOM 2152 C CA . LYS A 1 263 ? 8.800 22.993 -37.596 1.00 58.41 263 LYS A CA 1
ATOM 2153 C C . LYS A 1 263 ? 7.795 24.040 -37.122 1.00 58.41 263 LYS A C 1
ATOM 2155 O O . LYS A 1 263 ? 8.065 24.769 -36.176 1.00 58.41 263 LYS A O 1
ATOM 2160 N N . GLU A 1 264 ? 6.621 24.075 -37.745 1.00 56.53 264 GLU A N 1
ATOM 2161 C CA . GLU A 1 264 ? 5.561 25.036 -37.455 1.00 56.53 264 GLU A CA 1
ATOM 2162 C C . GLU A 1 264 ? 4.177 24.383 -37.636 1.00 56.53 264 GLU A C 1
ATOM 2164 O O . GLU A 1 264 ? 3.992 23.482 -38.455 1.00 56.53 264 GLU A O 1
ATOM 2169 N N . LEU A 1 265 ? 3.192 24.819 -36.846 1.00 53.66 265 LEU A N 1
ATOM 2170 C CA . LEU A 1 265 ? 1.802 24.358 -36.915 1.00 53.66 265 LEU A CA 1
ATOM 2171 C C . LEU A 1 265 ? 0.892 25.566 -37.156 1.00 53.66 265 LEU A C 1
ATOM 2173 O O . LEU A 1 265 ? 0.938 26.519 -36.379 1.00 53.66 265 LEU A O 1
ATOM 2177 N N . LYS A 1 266 ? 0.049 25.516 -38.192 1.00 60.69 266 LYS A N 1
ATOM 2178 C CA . LYS A 1 266 ? -0.958 26.547 -38.496 1.00 60.69 266 LYS A CA 1
ATOM 2179 C C . LYS A 1 266 ? -2.343 25.925 -38.588 1.00 60.69 266 LYS A C 1
ATOM 2181 O O . LYS A 1 266 ? -2.480 24.802 -39.055 1.00 60.69 266 LYS A O 1
ATOM 2186 N N . THR A 1 267 ? -3.370 26.657 -38.176 1.00 53.28 267 THR A N 1
ATOM 2187 C CA . THR A 1 267 ? -4.766 26.240 -38.368 1.00 53.28 267 THR A CA 1
ATOM 2188 C C . THR A 1 267 ? -5.347 27.020 -39.539 1.00 53.28 267 THR A C 1
ATOM 2190 O O . THR A 1 267 ? -5.300 28.248 -39.522 1.00 53.28 267 THR A O 1
ATOM 2193 N N . VAL A 1 268 ? -5.866 26.322 -40.548 1.00 64.06 268 VAL A N 1
ATOM 2194 C CA . VAL A 1 268 ? -6.516 26.912 -41.729 1.00 64.06 268 VAL A CA 1
ATOM 2195 C C . VAL A 1 268 ? -7.771 26.093 -42.020 1.00 64.06 268 VAL A C 1
ATOM 2197 O O . VAL A 1 268 ? -7.675 24.874 -42.137 1.00 64.06 268 VAL A O 1
ATOM 2200 N N . ASP A 1 269 ? -8.933 26.747 -42.085 1.00 56.22 269 ASP A N 1
ATOM 2201 C CA . ASP A 1 269 ? -10.237 26.134 -42.394 1.00 56.22 269 ASP A CA 1
ATOM 2202 C C . ASP A 1 269 ? -10.530 24.853 -41.589 1.00 56.22 269 ASP A C 1
ATOM 2204 O O . ASP A 1 269 ? -10.774 23.781 -42.145 1.00 56.22 269 ASP A O 1
ATOM 2208 N N . ASP A 1 270 ? -10.421 24.951 -40.258 1.00 48.28 270 ASP A N 1
ATOM 2209 C CA . ASP A 1 270 ? -10.602 23.849 -39.294 1.00 48.28 270 ASP A CA 1
ATOM 2210 C C . ASP A 1 270 ? -9.672 22.634 -39.483 1.00 48.28 270 ASP A C 1
ATOM 2212 O O . ASP A 1 270 ? -9.831 21.595 -38.836 1.00 48.28 270 ASP A O 1
ATOM 2216 N N . LYS A 1 271 ? -8.633 22.769 -40.314 1.00 44.81 271 LYS A N 1
ATOM 2217 C CA . LYS A 1 271 ? -7.566 21.781 -40.492 1.00 44.81 271 LYS A CA 1
ATOM 2218 C C . LYS A 1 271 ? -6.268 22.282 -39.871 1.00 44.81 271 LYS A C 1
ATOM 2220 O O . LYS A 1 271 ? -5.968 23.475 -39.863 1.00 44.81 271 LYS A O 1
ATOM 2225 N N . ILE A 1 272 ? -5.466 21.350 -39.356 1.00 54.25 272 ILE A N 1
ATOM 2226 C CA . ILE A 1 272 ? -4.111 21.647 -38.877 1.00 54.25 272 ILE A CA 1
ATOM 2227 C C . ILE A 1 272 ? -3.139 21.408 -40.023 1.00 54.25 272 ILE A C 1
ATOM 2229 O O . ILE A 1 272 ? -2.908 20.269 -40.426 1.00 54.25 272 ILE A O 1
ATOM 2233 N N . LEU A 1 273 ? -2.547 22.489 -40.510 1.00 57.34 273 LEU A N 1
ATOM 2234 C CA . LEU A 1 273 ? -1.419 22.463 -41.418 1.00 57.34 273 LEU A CA 1
ATOM 2235 C C . LEU A 1 273 ? -0.135 22.255 -40.608 1.00 57.34 273 LEU A C 1
ATOM 2237 O O . LEU A 1 273 ? 0.188 23.039 -39.710 1.00 57.34 273 LEU A O 1
ATOM 2241 N N . VAL A 1 274 ? 0.606 21.198 -40.927 1.00 62.19 274 VAL A N 1
ATOM 2242 C CA . VAL A 1 274 ? 1.925 20.932 -40.346 1.00 62.19 274 VAL A CA 1
ATOM 2243 C C . VAL A 1 274 ? 2.977 21.328 -41.371 1.00 62.19 274 VAL A C 1
ATOM 2245 O O . VAL A 1 274 ? 3.116 20.668 -42.396 1.00 62.19 274 VAL A O 1
ATOM 2248 N N . LEU A 1 275 ? 3.716 22.401 -41.096 1.00 59.94 275 LEU A N 1
ATOM 2249 C CA . LEU A 1 275 ? 4.857 22.822 -41.902 1.00 59.94 275 LEU A CA 1
ATOM 2250 C C . LEU A 1 275 ? 6.116 22.207 -41.295 1.00 59.94 275 LEU A C 1
ATOM 2252 O O . LEU A 1 275 ? 6.422 22.391 -40.114 1.00 59.94 275 LEU A O 1
ATOM 2256 N N . GLY A 1 276 ? 6.840 21.429 -42.083 1.00 70.19 276 GLY A N 1
ATOM 2257 C CA . GLY A 1 276 ? 7.978 20.669 -41.595 1.00 70.19 276 GLY A CA 1
ATOM 2258 C C . GLY A 1 276 ? 8.656 19.884 -42.701 1.00 70.19 276 GLY A C 1
ATOM 2259 O O . GLY A 1 276 ? 8.205 19.894 -43.844 1.00 70.19 276 GLY A O 1
ATOM 2260 N N . ASP A 1 277 ? 9.729 19.191 -42.342 1.00 62.50 277 ASP A N 1
ATOM 2261 C CA . ASP A 1 277 ? 10.460 18.348 -43.287 1.00 62.50 277 ASP A CA 1
ATOM 2262 C C . ASP A 1 277 ? 9.806 16.961 -43.319 1.00 62.50 277 ASP A C 1
ATOM 2264 O O . ASP A 1 277 ? 9.627 16.340 -42.264 1.00 62.50 277 ASP A O 1
ATOM 2268 N N . LYS A 1 278 ? 9.423 16.490 -44.511 1.00 62.38 278 LYS A N 1
ATOM 2269 C CA . LYS A 1 278 ? 8.869 15.147 -44.725 1.00 62.38 278 LYS A CA 1
ATOM 2270 C C . LYS A 1 278 ? 10.001 14.152 -44.995 1.00 62.38 278 LYS A C 1
ATOM 2272 O O . LYS A 1 278 ? 10.902 14.443 -45.773 1.00 62.38 278 LYS A O 1
ATOM 2277 N N . PHE A 1 279 ? 9.922 12.980 -44.380 1.00 61.19 279 PHE A N 1
ATOM 2278 C CA . PHE A 1 279 ? 10.850 11.867 -44.543 1.00 61.19 279 PHE A CA 1
ATOM 2279 C C . PHE A 1 279 ? 10.061 10.606 -44.864 1.00 61.19 279 PHE A C 1
ATOM 2281 O O . PHE A 1 279 ? 9.116 10.294 -44.151 1.00 61.19 279 PHE A O 1
ATOM 2288 N N . ASP A 1 280 ? 10.458 9.866 -45.888 1.00 61.00 280 ASP A N 1
ATOM 2289 C CA . ASP A 1 280 ? 9.816 8.607 -46.265 1.00 61.00 280 ASP A CA 1
ATOM 2290 C C . ASP A 1 280 ? 10.765 7.446 -45.926 1.00 61.00 280 ASP A C 1
ATOM 2292 O O . ASP A 1 280 ? 11.970 7.532 -46.168 1.00 61.00 280 ASP A O 1
ATOM 2296 N N . THR A 1 281 ? 10.260 6.384 -45.294 1.00 57.66 281 THR A N 1
ATOM 2297 C CA . THR A 1 281 ? 11.067 5.218 -44.899 1.00 57.66 281 THR A CA 1
ATOM 2298 C C . THR A 1 281 ? 10.260 3.919 -44.959 1.00 57.66 281 THR A C 1
ATOM 2300 O O . THR A 1 281 ? 9.043 3.951 -45.112 1.00 57.66 281 THR A O 1
ATOM 2303 N N . THR A 1 282 ? 10.921 2.767 -44.844 1.00 56.50 282 THR A N 1
ATOM 2304 C CA . THR A 1 282 ? 10.286 1.438 -44.822 1.00 56.50 282 THR A CA 1
ATOM 2305 C C . THR A 1 282 ? 10.345 0.816 -43.425 1.00 56.50 282 THR A C 1
ATOM 2307 O O . THR A 1 282 ? 11.191 1.187 -42.608 1.00 56.50 282 THR A O 1
ATOM 2310 N N . ILE A 1 283 ? 9.473 -0.159 -43.132 1.00 50.75 283 ILE A N 1
ATOM 2311 C CA . ILE A 1 283 ? 9.404 -0.863 -41.826 1.00 50.75 283 ILE A CA 1
ATOM 2312 C C . ILE A 1 283 ? 10.777 -1.403 -41.375 1.00 50.75 283 ILE A C 1
ATOM 2314 O O . ILE A 1 283 ? 11.104 -1.386 -40.188 1.00 50.75 283 ILE A O 1
ATOM 2318 N N . THR A 1 284 ? 11.616 -1.822 -42.322 1.00 45.41 284 THR A N 1
ATOM 2319 C CA . THR A 1 284 ? 12.967 -2.354 -42.086 1.00 45.41 284 THR A CA 1
ATOM 2320 C C . THR A 1 284 ? 13.994 -1.317 -41.623 1.00 45.41 284 THR A C 1
ATOM 2322 O O . THR A 1 284 ? 15.075 -1.702 -41.185 1.00 45.41 284 THR A O 1
ATOM 2325 N N . ASN A 1 285 ? 13.675 -0.020 -41.656 1.00 48.44 285 ASN A N 1
ATOM 2326 C CA . ASN A 1 285 ? 14.627 1.062 -41.392 1.00 48.44 285 ASN A CA 1
ATOM 2327 C C . ASN A 1 285 ? 14.260 1.931 -40.168 1.00 48.44 285 ASN A C 1
ATOM 2329 O O . ASN A 1 285 ? 14.718 3.065 -40.032 1.00 48.44 285 ASN A O 1
ATOM 2333 N N . LEU A 1 286 ? 13.473 1.396 -39.224 1.00 47.78 286 LEU A N 1
ATOM 2334 C CA . LEU A 1 286 ? 13.142 2.054 -37.943 1.00 47.78 286 LEU A CA 1
ATOM 2335 C C . LEU A 1 286 ? 14.381 2.445 -37.110 1.00 47.78 286 LEU A C 1
ATOM 2337 O O . LEU A 1 286 ? 14.315 3.383 -36.314 1.00 47.78 286 LEU A O 1
ATOM 2341 N N . TYR A 1 287 ? 15.525 1.795 -37.345 1.00 46.03 287 TYR A N 1
ATOM 2342 C CA . TYR A 1 287 ? 16.820 2.162 -36.762 1.00 46.03 287 TYR A CA 1
ATOM 2343 C C . TYR A 1 287 ? 17.255 3.589 -37.160 1.00 46.03 287 TYR A C 1
ATOM 2345 O O . TYR A 1 287 ? 17.848 4.317 -36.364 1.00 46.03 287 TYR A O 1
ATOM 2353 N N . PHE A 1 288 ? 16.883 4.047 -38.360 1.00 45.56 288 PHE A N 1
ATOM 2354 C CA . PHE A 1 288 ? 17.152 5.401 -38.850 1.00 45.56 288 PHE A CA 1
ATOM 2355 C C . PHE A 1 288 ? 16.345 6.470 -38.090 1.00 45.56 288 PHE A C 1
ATOM 2357 O O . PHE A 1 288 ? 16.847 7.562 -37.815 1.00 45.56 288 PHE A O 1
ATOM 2364 N N . VAL A 1 289 ? 15.115 6.142 -37.674 1.00 48.38 289 VAL A N 1
ATOM 2365 C CA . VAL A 1 289 ? 14.268 7.013 -36.836 1.00 48.38 289 VAL A CA 1
ATOM 2366 C C . VAL A 1 289 ? 14.861 7.154 -35.431 1.00 48.38 289 VAL A C 1
ATOM 2368 O O . VAL A 1 289 ? 14.827 8.239 -34.850 1.00 48.38 289 VAL A O 1
ATOM 2371 N N . GLU A 1 290 ? 15.466 6.088 -34.903 1.00 45.12 290 GLU A N 1
ATOM 2372 C CA . GLU A 1 290 ? 16.157 6.107 -33.612 1.00 45.12 290 GLU A CA 1
ATOM 2373 C C . GLU A 1 290 ? 17.452 6.942 -33.657 1.00 45.12 290 GLU A C 1
ATOM 2375 O O . GLU A 1 290 ? 17.707 7.731 -32.743 1.00 45.12 290 GLU A O 1
ATOM 2380 N N . ILE A 1 291 ? 18.227 6.853 -34.746 1.00 48.72 291 ILE A N 1
ATOM 2381 C CA . ILE A 1 291 ? 19.421 7.687 -34.978 1.00 48.72 291 ILE A CA 1
ATOM 2382 C C . ILE A 1 291 ? 19.042 9.171 -35.082 1.00 48.72 291 ILE A C 1
ATOM 2384 O O . ILE A 1 291 ? 19.647 10.002 -34.403 1.00 48.72 291 ILE A O 1
ATOM 2388 N N . MET A 1 292 ? 18.001 9.507 -35.850 1.00 44.16 292 MET A N 1
ATOM 2389 C CA . MET A 1 292 ? 17.458 10.871 -35.978 1.00 44.16 292 MET A CA 1
ATOM 2390 C C . MET A 1 292 ? 16.910 11.438 -34.660 1.00 44.16 292 MET A C 1
ATOM 2392 O O . MET A 1 292 ? 16.919 12.650 -34.446 1.00 44.16 292 MET A O 1
ATOM 2396 N N . TRP A 1 293 ? 16.416 10.579 -33.763 1.00 46.00 293 TRP A N 1
ATOM 2397 C CA . TRP A 1 293 ? 15.956 10.987 -32.435 1.00 46.00 293 TRP A CA 1
ATOM 2398 C C . TRP A 1 293 ? 17.121 11.278 -31.480 1.00 46.00 293 TRP A C 1
ATOM 2400 O O . TRP A 1 293 ? 17.017 12.164 -30.628 1.00 46.00 293 TRP A O 1
ATOM 2410 N N . ARG A 1 294 ? 18.224 10.526 -31.603 1.00 40.09 294 ARG A N 1
ATOM 2411 C CA . ARG A 1 294 ? 19.412 10.637 -30.739 1.00 40.09 294 ARG A CA 1
ATOM 2412 C C . ARG A 1 294 ? 20.385 11.736 -31.168 1.00 40.09 294 ARG A C 1
ATOM 2414 O O . ARG A 1 294 ? 21.088 12.266 -30.315 1.00 40.09 294 ARG A O 1
ATOM 2421 N N . SER A 1 295 ? 20.410 12.113 -32.443 1.00 38.03 295 SER A N 1
ATOM 2422 C CA . SER A 1 295 ? 21.262 13.198 -32.940 1.00 38.03 295 SER A CA 1
ATOM 2423 C C . SER A 1 295 ? 20.576 14.565 -32.766 1.00 38.03 295 SER A C 1
ATOM 2425 O O . SER A 1 295 ? 19.767 15.007 -33.580 1.00 38.03 295 SER A O 1
ATOM 2427 N N . GLN A 1 296 ? 20.888 15.250 -31.661 1.00 43.28 296 GLN A N 1
ATOM 2428 C CA . GLN A 1 296 ? 20.714 16.704 -31.530 1.00 43.28 296 GLN A CA 1
ATOM 2429 C C . GLN A 1 296 ? 21.998 17.420 -32.003 1.00 43.28 296 GLN A C 1
ATOM 2431 O O . GLN A 1 296 ? 23.083 16.842 -31.927 1.00 43.28 296 GLN A O 1
ATOM 2436 N N . PRO A 1 297 ? 21.897 18.664 -32.505 1.00 40.59 297 PRO A N 1
ATOM 2437 C CA . PRO A 1 297 ? 23.016 19.391 -33.090 1.00 40.59 297 PRO A CA 1
ATOM 2438 C C . PRO A 1 297 ? 23.914 19.991 -32.000 1.00 40.59 297 PRO A C 1
ATOM 2440 O O . PRO A 1 297 ? 23.723 21.125 -31.573 1.00 40.59 297 PRO A O 1
ATOM 2443 N N . SER A 1 298 ? 24.906 19.227 -31.563 1.00 41.97 298 SER A N 1
ATOM 2444 C CA . SER A 1 298 ? 26.144 19.781 -30.991 1.00 41.97 298 SER A CA 1
ATOM 2445 C C . SER A 1 298 ? 27.393 19.043 -31.469 1.00 41.97 298 SER A C 1
ATOM 2447 O O . SER A 1 298 ? 28.457 19.646 -31.510 1.00 41.97 298 SER A O 1
ATOM 2449 N N . ASP A 1 299 ? 27.260 17.796 -31.933 1.00 37.59 299 ASP A N 1
ATOM 2450 C CA . ASP A 1 299 ? 28.423 16.918 -32.141 1.00 37.59 299 ASP A CA 1
ATOM 2451 C C . ASP A 1 299 ? 28.739 16.643 -33.624 1.00 37.59 299 ASP A C 1
ATOM 2453 O O . ASP A 1 299 ? 29.467 15.713 -33.949 1.00 37.59 299 ASP A O 1
ATOM 2457 N N . LEU A 1 300 ? 28.204 17.452 -34.546 1.00 37.12 300 LEU A N 1
ATOM 2458 C CA . LEU A 1 300 ? 28.481 17.356 -35.993 1.00 37.12 300 LEU A CA 1
ATOM 2459 C C . LEU A 1 300 ? 28.985 18.673 -36.604 1.00 37.12 300 LEU A C 1
ATOM 2461 O O . LEU A 1 300 ? 28.994 18.842 -37.819 1.00 37.12 300 LEU A O 1
ATOM 2465 N N . ALA A 1 301 ? 29.431 19.610 -35.767 1.00 36.41 301 ALA A N 1
ATOM 2466 C CA . ALA A 1 301 ? 30.213 20.755 -36.211 1.00 36.41 301 ALA A CA 1
ATOM 2467 C C . ALA A 1 301 ? 31.686 20.462 -35.940 1.00 36.41 301 ALA A C 1
ATOM 2469 O O . ALA A 1 301 ? 32.202 20.877 -34.912 1.00 36.41 301 ALA A O 1
ATOM 2470 N N . LEU A 1 302 ? 32.310 19.690 -36.829 1.00 37.03 302 LEU A N 1
ATOM 2471 C CA . LEU A 1 302 ? 33.743 19.688 -37.147 1.00 37.03 302 LEU A CA 1
ATOM 2472 C C . LEU A 1 302 ? 34.007 18.453 -38.003 1.00 37.03 302 LEU A C 1
ATOM 2474 O O . LEU A 1 302 ? 34.520 17.461 -37.514 1.00 37.03 302 LEU A O 1
ATOM 2478 N N . GLU A 1 303 ? 33.614 18.502 -39.272 1.00 32.91 303 GLU A N 1
ATOM 2479 C CA . GLU A 1 303 ? 34.417 17.922 -40.347 1.00 32.91 303 GLU A CA 1
ATOM 2480 C C . GLU A 1 303 ? 33.805 18.279 -41.702 1.00 32.91 303 GLU A C 1
ATOM 2482 O O . GLU A 1 303 ? 32.603 18.161 -41.920 1.00 32.91 303 GLU A O 1
ATOM 2487 N N . THR A 1 304 ? 34.684 18.699 -42.613 1.00 29.05 304 THR A N 1
ATOM 2488 C CA . THR A 1 304 ? 34.476 18.887 -44.058 1.00 29.05 304 THR A CA 1
ATOM 2489 C C . THR A 1 304 ? 33.721 20.152 -44.504 1.00 29.05 304 THR A C 1
ATOM 2491 O O . THR A 1 304 ? 32.502 20.206 -44.606 1.00 29.05 304 THR A O 1
ATOM 2494 N N . ASN A 1 305 ? 34.472 21.198 -44.869 1.00 28.62 305 ASN A N 1
ATOM 2495 C CA . ASN A 1 305 ? 34.894 21.336 -46.270 1.00 28.62 305 ASN A CA 1
ATOM 2496 C C . ASN A 1 305 ? 35.883 22.496 -46.454 1.00 28.62 305 ASN A C 1
ATOM 2498 O O . ASN A 1 305 ? 35.533 23.673 -46.518 1.00 28.62 305 ASN A O 1
ATOM 2502 N N . SER A 1 306 ? 37.150 22.107 -46.584 1.00 31.45 306 SER A N 1
ATOM 2503 C CA . SER A 1 306 ? 38.039 22.646 -47.604 1.00 31.45 306 SER A CA 1
ATOM 2504 C C . SER A 1 306 ? 37.417 22.492 -49.004 1.00 31.45 306 SER A C 1
ATOM 2506 O O . SER A 1 306 ? 36.652 21.562 -49.237 1.00 31.45 306 SER A O 1
ATOM 2508 N N . LEU A 1 307 ? 37.845 23.369 -49.925 1.00 29.92 307 LEU A N 1
ATOM 2509 C CA . LEU A 1 307 ? 37.618 23.368 -51.387 1.00 29.92 307 LEU A CA 1
ATOM 2510 C C . LEU A 1 307 ? 36.289 24.016 -51.835 1.00 29.92 307 LEU A C 1
ATOM 2512 O O . LEU A 1 307 ? 35.216 23.452 -51.682 1.00 29.92 307 LEU A O 1
ATOM 2516 N N . GLN A 1 308 ? 36.354 25.294 -52.250 1.00 30.69 308 GLN A N 1
ATOM 2517 C CA . GLN A 1 308 ? 36.386 25.764 -53.663 1.00 30.69 308 GLN A CA 1
ATOM 2518 C C . GLN A 1 308 ? 34.969 25.827 -54.285 1.00 30.69 308 GLN A C 1
ATOM 2520 O O . GLN A 1 308 ? 34.206 24.889 -54.160 1.00 30.69 308 GLN A O 1
ATOM 2525 N N . SER A 1 309 ? 34.509 26.848 -55.015 1.00 28.64 309 SER A N 1
ATOM 2526 C CA . SER A 1 309 ? 35.129 27.980 -55.718 1.00 28.64 309 SER A CA 1
ATOM 2527 C C . SER A 1 309 ? 34.024 28.923 -56.262 1.00 28.64 309 SER A C 1
ATOM 2529 O O . SER A 1 309 ? 32.859 28.533 -56.314 1.00 28.64 309 SER A O 1
ATOM 2531 N N . ASN A 1 310 ? 34.440 30.091 -56.774 1.00 30.80 310 ASN A N 1
ATOM 2532 C CA . ASN A 1 310 ? 33.795 30.901 -57.828 1.00 30.80 310 ASN A CA 1
ATOM 2533 C C . ASN A 1 310 ? 32.628 31.843 -57.465 1.00 30.80 310 ASN A C 1
ATOM 2535 O O . ASN A 1 310 ? 31.472 31.557 -57.771 1.00 30.80 310 ASN A O 1
ATOM 2539 N N . ARG A 1 311 ? 32.950 33.060 -57.012 1.00 30.83 311 ARG A N 1
ATOM 2540 C CA . ARG A 1 311 ? 32.972 34.296 -57.830 1.00 30.83 311 ARG A CA 1
ATOM 2541 C C . ARG A 1 311 ? 33.417 35.490 -56.993 1.00 30.83 311 ARG A C 1
ATOM 2543 O O . ARG A 1 311 ? 33.083 35.508 -55.791 1.00 30.83 311 ARG A O 1
#

Secondary structure (DSSP, 8-state):
---HHHHHHHHHHHH-TT---TT---S--GGGTTT--HHHHS---HIIIIITTTHHHHHHHHHHHTT--HHHHHHHHHHS--SS-PPEEETTTEEES-HHHHHHHHHTHHHH-GGGGTS--TTHHHHHHHHHHHHHHH-TTTTS-HHHHHHHHHHHHHHHHHTT---HHHHHHTTHHHHHHHTTS-GGGG-THHHHHHHHHHHHHHHHHT--S-HHHHHHHHHHHHHHHS-----S---TTS--EEEE--SSSTTEEEEEEEEEEEEETTEEEEEEEEEEEEGGGHHHHHHHHH--TTS--S---------

Sequence (311 aa):
MTYIILSNEIDQIKTNKQYKSPFGIEFPSPFLDLGMNIFKISPPDIFHDFLEGVLPDVVQVIAQKSGIRKKNLISRIKQIKWVNGPVSVINQLEICGNAVQKLEFFFRLIEIYPEWLNNPPNIFPLYEVVRKTVFKICSPSSIYDYSLFRSEVEKFVEMMKINEIKRAKAHFISHYPSLVGFYGGSLVSYSSRRFERKNKEVKSLILHSRNFKDVAYSLSWLHQAKRITVKKTAPESWPLNRNIVRAIVQGESEEAISFIKAKELKTVDDKILVLGDKFDTTITNLYFVEIMWRSQPSDLALETNSLQSNR

Foldseek 3Di:
DDPVLLVVQQCCLVVPVPDQDLQRDNHDDPVVVVVDDPCPPAFDACCVLPLVFQLQVLLQLCQQQQPDDPVLLVVLQVVDDDDQDAWDADDRRRTHDHSVNSVRCLVCVCVSPVVCVVVNGPLVLLSVLSVVLCCCLQDQPNCPDLVVNLVSLVSNLVSCSVSSVRHPSNVVSNCVSVSCVVVVGHSNVRHCVVVVVLVVVLVVVCVVVVPPPCSPVVSVVVVVVVVVPPDDPDDDDDDPPQFDWDWDPDDPDPFKTKTFRFPDWDADPNDIDGDGDIDIDGPVVVVVVVVVRPDDPDPPPDDDDDDYDDD

Radius of gyration: 26.99 Å; chains: 1; bounding box: 60×62×82 Å

pLDDT: mean 72.26, std 20.27, range [28.62, 96.38]

Organism: Dermatophagoides farinae (NCBI:txid6954)